Protein AF-A0A0M9IZM5-F1 (afdb_monomer)

Structure (mmCIF, N/CA/C/O backbone):
data_AF-A0A0M9IZM5-F1
#
_entry.id   AF-A0A0M9IZM5-F1
#
loop_
_atom_site.group_PDB
_atom_site.id
_atom_site.type_symbol
_atom_site.label_atom_id
_atom_site.label_alt_id
_atom_site.label_comp_id
_atom_site.label_asym_id
_atom_site.label_entity_id
_atom_site.label_seq_id
_atom_site.pdbx_PDB_ins_code
_atom_site.Cartn_x
_atom_site.Cartn_y
_atom_site.Cartn_z
_atom_site.occupancy
_atom_site.B_iso_or_equiv
_atom_site.auth_seq_id
_atom_site.auth_comp_id
_atom_site.auth_asym_id
_atom_site.auth_atom_id
_atom_site.pdbx_PDB_model_num
ATOM 1 N N . MET A 1 1 ? -19.378 20.010 68.214 1.00 45.56 1 MET A N 1
ATOM 2 C CA . MET A 1 1 ? -19.850 18.829 67.464 1.00 45.56 1 MET A CA 1
ATOM 3 C C . MET A 1 1 ? -19.251 18.937 66.076 1.00 45.56 1 MET A C 1
ATOM 5 O O . MET A 1 1 ? -19.444 19.972 65.457 1.00 45.56 1 MET A O 1
ATOM 9 N N . ALA A 1 2 ? -18.422 17.980 65.656 1.00 46.28 2 ALA A N 1
ATOM 10 C CA . ALA A 1 2 ? -17.816 18.015 64.327 1.00 46.28 2 ALA A CA 1
ATOM 11 C C . ALA A 1 2 ? -18.859 17.550 63.306 1.00 46.28 2 ALA A C 1
ATOM 13 O O . ALA A 1 2 ? -19.364 16.432 63.402 1.00 46.28 2 ALA A O 1
ATOM 14 N N . GLU A 1 3 ? -19.224 18.436 62.388 1.00 55.28 3 GLU A N 1
ATOM 15 C CA . GLU A 1 3 ? -20.134 18.139 61.291 1.00 55.28 3 GLU A CA 1
ATOM 16 C C . GLU A 1 3 ? -19.365 17.322 60.247 1.00 55.28 3 GLU A C 1
ATOM 18 O O . GLU A 1 3 ? -18.428 17.807 59.613 1.00 55.28 3 GLU A O 1
ATOM 23 N N . PHE A 1 4 ? -19.702 16.039 60.122 1.00 54.03 4 PHE A N 1
ATOM 24 C CA . PHE A 1 4 ? -19.116 15.185 59.099 1.00 54.03 4 PHE A CA 1
ATOM 25 C C . PHE A 1 4 ? -19.775 15.507 57.758 1.00 54.03 4 PHE A C 1
ATOM 27 O O . PHE A 1 4 ? -20.882 15.053 57.465 1.00 54.03 4 PHE A O 1
ATOM 34 N N . VAL A 1 5 ? -19.083 16.291 56.931 1.00 60.16 5 VAL A N 1
ATOM 35 C CA . VAL A 1 5 ? -19.447 16.482 55.525 1.00 60.16 5 VAL A CA 1
ATOM 36 C C . VAL A 1 5 ? -19.320 15.134 54.821 1.00 60.16 5 VAL A C 1
ATOM 38 O O . VAL A 1 5 ? -18.222 14.625 54.597 1.00 60.16 5 VAL A O 1
ATOM 41 N N . THR A 1 6 ? -20.461 14.535 54.489 1.00 56.34 6 THR A N 1
ATOM 42 C CA . THR A 1 6 ? -20.510 13.303 53.701 1.00 56.34 6 THR A CA 1
ATOM 43 C C . THR A 1 6 ? -20.375 13.686 52.233 1.00 56.34 6 THR A C 1
ATOM 45 O O . THR A 1 6 ? -21.338 14.105 51.597 1.00 56.34 6 THR A O 1
ATOM 48 N N . VAL A 1 7 ? -19.162 13.586 51.691 1.00 55.06 7 VAL A N 1
ATOM 49 C CA . VAL A 1 7 ? -18.939 13.733 50.251 1.00 55.06 7 VAL A CA 1
ATOM 50 C C . VAL A 1 7 ? -19.324 12.410 49.594 1.00 55.06 7 VAL A C 1
ATOM 52 O O . VAL A 1 7 ? -18.619 11.417 49.750 1.00 55.06 7 VAL A O 1
ATOM 55 N N . VAL A 1 8 ? -20.447 12.385 48.874 1.00 55.62 8 VAL A N 1
ATOM 56 C CA . VAL A 1 8 ? -20.784 11.280 47.966 1.00 55.62 8 VAL A CA 1
ATOM 57 C C . VAL A 1 8 ? -20.117 11.592 46.624 1.00 55.62 8 VAL A C 1
ATOM 59 O O . VAL A 1 8 ? -20.570 12.507 45.934 1.00 55.62 8 VAL A O 1
ATOM 62 N N . PRO A 1 9 ? -19.022 10.910 46.242 1.00 53.06 9 PRO A N 1
ATOM 63 C CA . PRO A 1 9 ? -18.405 11.137 44.944 1.00 53.06 9 PRO A CA 1
ATOM 64 C C . PRO A 1 9 ? -19.402 10.773 43.837 1.00 53.06 9 PRO A C 1
ATOM 66 O O . PRO A 1 9 ? -19.929 9.662 43.794 1.00 53.06 9 PRO A O 1
ATOM 69 N N . SER A 1 10 ? -19.667 11.710 42.927 1.00 52.16 10 SER A N 1
ATOM 70 C CA . SER A 1 10 ? -20.539 11.511 41.765 1.00 52.16 10 SER A CA 1
ATOM 71 C C . SER A 1 10 ? -19.808 10.726 40.669 1.00 52.16 10 SER A C 1
ATOM 73 O O . SER A 1 10 ? -19.487 11.247 39.603 1.00 52.16 10 SER A O 1
ATOM 75 N N . GLY A 1 11 ? -19.506 9.467 40.962 1.00 55.78 11 GLY A N 1
ATOM 76 C CA . GLY A 1 11 ? -19.004 8.475 40.022 1.00 55.78 11 GLY A CA 1
ATOM 77 C C . GLY A 1 11 ? -19.402 7.106 40.553 1.00 55.78 11 GLY A C 1
ATOM 78 O O . GLY A 1 11 ? -19.024 6.766 41.666 1.00 55.78 11 GLY A O 1
ATOM 79 N N . GLY A 1 12 ? -20.221 6.365 39.800 1.00 61.06 12 GLY A N 1
ATOM 80 C CA . GLY A 1 12 ? -20.861 5.115 40.222 1.00 61.06 12 GLY A CA 1
ATOM 81 C C . GLY A 1 12 ? -19.875 4.004 40.585 1.00 61.06 12 GLY A C 1
ATOM 82 O O . GLY A 1 12 ? -19.594 3.124 39.771 1.00 61.06 12 GLY A O 1
ATOM 83 N N . ILE A 1 13 ? -19.350 4.057 41.805 1.00 59.84 13 ILE A N 1
ATOM 84 C CA . ILE A 1 13 ? -18.640 2.972 42.466 1.00 59.84 13 ILE A CA 1
ATOM 85 C C . ILE A 1 13 ? -19.688 2.290 43.344 1.00 59.84 13 ILE A C 1
ATOM 87 O O . ILE A 1 13 ? -20.187 2.881 44.298 1.00 59.84 13 ILE A O 1
ATOM 91 N N . THR A 1 14 ? -20.092 1.078 42.969 1.00 67.75 14 THR A N 1
ATOM 92 C CA . THR A 1 14 ? -21.136 0.317 43.690 1.00 67.75 14 THR A CA 1
ATOM 93 C C . THR A 1 14 ? -20.627 -0.310 44.990 1.00 67.75 14 THR A C 1
ATOM 95 O O . THR A 1 14 ? -21.398 -0.861 45.775 1.00 67.75 14 THR A O 1
ATOM 98 N N . SER A 1 15 ? -19.318 -0.239 45.215 1.00 76.25 15 SER A N 1
ATOM 99 C CA . SER A 1 15 ? -18.635 -0.843 46.348 1.00 76.25 15 SER A CA 1
ATOM 100 C C . SER A 1 15 ? -19.017 -0.230 47.698 1.00 76.25 15 SER A C 1
ATOM 102 O O . SER A 1 15 ? -18.866 0.966 47.927 1.00 76.25 15 SER A O 1
ATOM 104 N N . ALA A 1 16 ? -19.420 -1.089 48.638 1.00 78.31 16 ALA A N 1
ATOM 105 C CA . ALA A 1 16 ? -19.829 -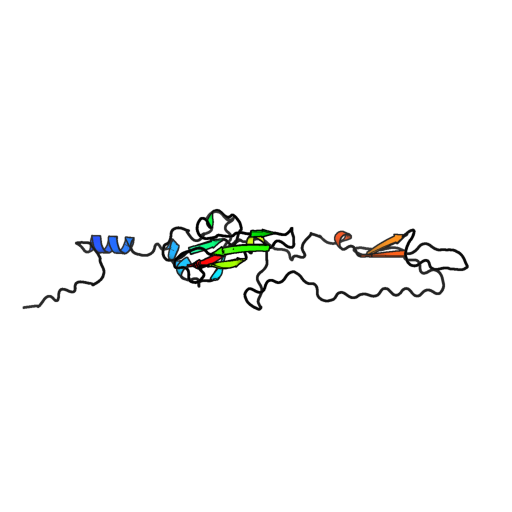0.705 49.993 1.00 78.31 16 ALA A CA 1
ATOM 106 C C . ALA A 1 16 ? -18.660 -0.477 50.974 1.00 78.31 16 ALA A C 1
ATOM 108 O O . ALA A 1 16 ? -18.877 -0.065 52.112 1.00 78.31 16 ALA A O 1
ATOM 109 N N . ASN A 1 17 ? -17.419 -0.776 50.575 1.00 81.81 17 ASN A N 1
ATOM 110 C CA . ASN A 1 17 ? -16.231 -0.554 51.397 1.00 81.81 17 ASN A CA 1
ATOM 111 C C . ASN A 1 17 ? -15.008 -0.186 50.545 1.00 81.81 17 ASN A C 1
ATOM 113 O O . ASN A 1 17 ? -14.984 -0.408 49.335 1.00 81.81 17 ASN A O 1
ATOM 117 N N . VAL A 1 18 ? -13.984 0.369 51.199 1.00 80.06 18 VAL A N 1
ATOM 118 C CA . VAL A 1 18 ? -12.773 0.894 50.546 1.00 80.06 18 VAL A CA 1
ATOM 119 C C . VAL A 1 18 ? -11.996 -0.197 49.803 1.00 80.06 18 VAL A C 1
ATOM 121 O O . VAL A 1 18 ? -11.508 0.053 48.706 1.00 80.06 18 VAL A O 1
ATOM 124 N N . GLN A 1 19 ? -11.917 -1.415 50.350 1.00 81.69 19 GLN A N 1
ATOM 125 C CA . GLN A 1 19 ? -11.211 -2.532 49.713 1.00 81.69 19 GLN A CA 1
ATOM 126 C C . GLN A 1 19 ? -11.891 -2.949 48.400 1.00 81.69 19 GLN A C 1
ATOM 128 O O . GLN A 1 19 ? -11.225 -3.146 47.386 1.00 81.69 19 GLN A O 1
ATOM 133 N N . ALA A 1 20 ? -13.222 -3.034 48.408 1.00 75.81 20 ALA A N 1
ATOM 134 C CA . ALA A 1 20 ? -14.029 -3.310 47.229 1.00 75.81 20 ALA A CA 1
ATOM 135 C C . ALA A 1 20 ? -13.958 -2.154 46.225 1.00 75.81 20 ALA A C 1
ATOM 137 O O . ALA A 1 20 ? -13.808 -2.406 45.038 1.00 75.81 20 ALA A O 1
ATOM 138 N N . ALA A 1 21 ? -13.957 -0.901 46.691 1.00 75.81 21 ALA A N 1
ATOM 139 C CA . ALA A 1 21 ? -13.838 0.269 45.824 1.00 75.81 21 ALA A CA 1
ATOM 140 C C . ALA A 1 21 ? -12.477 0.322 45.122 1.00 75.81 21 ALA A C 1
ATOM 142 O O . ALA A 1 21 ? -12.408 0.639 43.939 1.00 75.81 21 ALA A O 1
ATOM 143 N N . LEU A 1 22 ? -11.397 -0.028 45.827 1.00 77.31 22 LEU A N 1
ATOM 144 C CA . LEU A 1 22 ? -10.061 -0.152 45.246 1.00 77.31 22 LEU A CA 1
ATOM 145 C C . LEU A 1 22 ? -10.005 -1.280 44.214 1.00 77.31 22 LEU A C 1
ATOM 147 O O . LEU A 1 22 ? -9.437 -1.082 43.147 1.00 77.31 22 LEU A O 1
ATOM 151 N N . TYR A 1 23 ? -10.631 -2.423 44.499 1.00 75.94 23 TYR A N 1
ATOM 152 C CA . TYR A 1 23 ? -10.723 -3.545 43.564 1.00 75.94 23 TYR A CA 1
ATOM 153 C C . TYR A 1 23 ? -11.566 -3.206 42.321 1.00 75.94 23 TYR A C 1
ATOM 155 O O . TYR A 1 23 ? -11.159 -3.489 41.199 1.00 75.94 23 TYR A O 1
ATOM 163 N N . GLU A 1 24 ? -12.710 -2.545 42.502 1.00 74.50 24 GLU A N 1
ATOM 164 C CA . GLU A 1 24 ? -13.586 -2.072 41.427 1.00 74.50 24 GLU A CA 1
ATOM 165 C C . GLU A 1 24 ? -12.890 -1.004 40.575 1.00 74.50 24 GLU A C 1
ATOM 167 O O . GLU A 1 24 ? -13.005 -1.010 39.352 1.00 74.50 24 GLU A O 1
ATOM 172 N N . LEU A 1 25 ? -12.124 -0.111 41.204 1.00 74.62 25 LEU A N 1
ATOM 173 C CA . LEU A 1 25 ? -11.306 0.868 40.499 1.00 74.62 25 LEU A CA 1
ATOM 174 C C . LEU A 1 25 ? -10.198 0.184 39.696 1.00 74.62 25 LEU A C 1
ATOM 176 O O . LEU A 1 25 ? -9.959 0.579 38.563 1.00 74.62 25 LEU A O 1
ATOM 180 N N . ASP A 1 26 ? -9.537 -0.833 40.246 1.00 70.19 26 ASP A N 1
ATOM 181 C CA . ASP A 1 26 ? -8.479 -1.564 39.543 1.00 70.19 26 ASP A CA 1
ATOM 182 C C . ASP A 1 26 ? -9.018 -2.370 38.351 1.00 70.19 26 ASP A C 1
ATOM 184 O O . ASP A 1 26 ? -8.379 -2.416 37.307 1.00 70.19 26 ASP A O 1
ATOM 188 N N . GLN A 1 27 ? -10.239 -2.899 38.467 1.00 67.25 27 GLN A N 1
ATOM 189 C CA . GLN A 1 27 ? -10.992 -3.521 37.369 1.00 67.25 27 GLN A CA 1
ATOM 190 C C . GLN A 1 27 ? -11.449 -2.506 36.306 1.00 67.25 27 GLN A C 1
ATOM 192 O O . GLN A 1 27 ? -11.541 -2.840 35.127 1.00 67.25 27 GLN A O 1
ATOM 197 N N . LYS A 1 28 ? -11.763 -1.268 36.713 1.00 61.47 28 LYS A N 1
ATOM 198 C CA . LYS A 1 28 ? -12.205 -0.180 35.820 1.00 61.47 28 LYS A CA 1
ATOM 199 C C . LYS A 1 28 ? -11.058 0.611 35.197 1.00 61.47 28 LYS A C 1
ATOM 201 O O . LYS A 1 28 ? -11.293 1.360 34.247 1.00 61.47 28 LYS A O 1
ATOM 206 N N . LYS A 1 29 ? -9.832 0.496 35.713 1.00 61.75 29 LYS A N 1
ATOM 207 C CA . LYS A 1 29 ? -8.654 1.053 35.045 1.00 61.75 29 LYS A CA 1
ATOM 208 C C . LYS A 1 29 ? -8.521 0.363 33.695 1.00 61.75 29 LYS A C 1
ATOM 210 O O . LYS A 1 29 ? -8.534 -0.860 33.612 1.00 61.75 29 LYS A O 1
ATOM 215 N N . VAL A 1 30 ? -8.379 1.164 32.643 1.00 57.06 30 VAL A N 1
ATOM 216 C CA . VAL A 1 30 ? 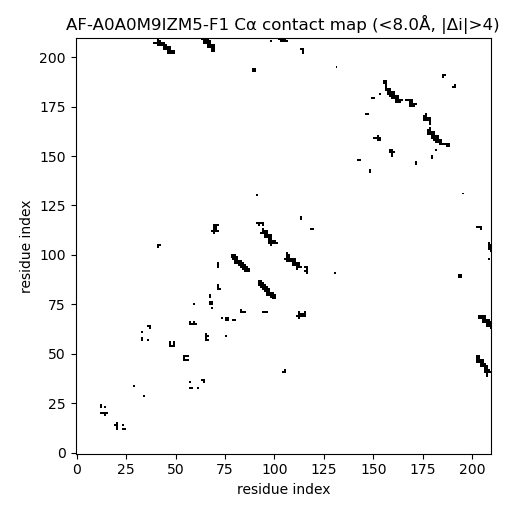-8.058 0.661 31.305 1.00 57.06 30 VAL A CA 1
ATOM 217 C C . VAL A 1 30 ? -6.839 -0.248 31.438 1.00 57.06 30 VAL A C 1
ATOM 219 O O . VAL A 1 30 ? -5.810 0.170 31.977 1.00 57.06 30 VAL A O 1
ATOM 222 N N . SER A 1 31 ? -6.972 -1.503 31.005 1.00 54.75 31 SER A N 1
ATOM 223 C CA . SER A 1 31 ? -5.878 -2.470 31.023 1.00 54.75 31 SER A CA 1
ATOM 224 C C . SER A 1 31 ? -4.646 -1.850 30.369 1.00 54.75 31 SER A C 1
ATOM 226 O O . SER A 1 31 ? -4.743 -1.302 29.267 1.00 54.75 31 SER A O 1
ATOM 228 N N . LYS A 1 32 ? -3.489 -1.958 31.032 1.00 53.91 32 LYS A N 1
ATOM 229 C CA . LYS A 1 32 ? -2.193 -1.415 30.582 1.00 53.91 32 LYS A CA 1
ATOM 230 C C . LYS A 1 32 ? -1.860 -1.776 29.123 1.00 53.91 32 LYS A C 1
ATOM 232 O O . LYS A 1 32 ? -1.185 -1.004 28.444 1.00 53.91 32 LYS A O 1
ATOM 237 N N . ASP A 1 33 ? -2.385 -2.900 28.644 1.00 56.50 33 ASP A N 1
ATOM 238 C CA . ASP A 1 33 ? -2.162 -3.439 27.300 1.00 56.50 33 ASP A CA 1
ATOM 239 C C . ASP A 1 33 ? -2.873 -2.636 26.189 1.00 56.50 33 ASP A C 1
ATOM 241 O O . ASP A 1 33 ? -2.441 -2.649 25.035 1.00 56.50 33 ASP A O 1
ATOM 245 N N . GLY A 1 34 ? -3.921 -1.877 26.533 1.00 62.44 34 GLY A N 1
ATOM 246 C CA . GLY A 1 34 ? -4.692 -1.040 25.606 1.00 62.44 34 GLY A CA 1
ATOM 247 C C . GLY A 1 34 ? -4.194 0.405 25.501 1.00 62.44 34 GLY A C 1
ATOM 248 O O . GLY A 1 34 ? -4.345 1.040 24.460 1.00 62.44 34 GLY A O 1
ATOM 249 N N . THR A 1 35 ? -3.565 0.932 26.558 1.00 70.75 35 THR A N 1
ATOM 250 C CA . THR A 1 35 ? -3.268 2.369 26.713 1.00 70.75 35 THR A CA 1
ATOM 251 C C . THR A 1 35 ? -2.424 2.945 25.579 1.00 70.75 35 THR A C 1
ATOM 253 O O . THR A 1 35 ? -2.633 4.086 25.176 1.00 70.75 35 THR A O 1
ATOM 256 N N . LYS A 1 36 ? -1.491 2.165 25.024 1.00 84.12 36 LYS A N 1
ATOM 257 C CA . LYS A 1 36 ? -0.654 2.636 23.912 1.00 84.12 36 LYS A CA 1
ATOM 258 C C . LYS A 1 36 ? -1.450 2.906 22.634 1.00 84.12 36 LYS A C 1
ATOM 260 O O . LYS A 1 36 ? -1.119 3.831 21.904 1.00 84.12 36 LYS A O 1
ATOM 265 N N . TRP A 1 37 ? -2.524 2.155 22.397 1.00 90.56 37 TRP A N 1
ATOM 266 C CA . TRP A 1 37 ? -3.352 2.293 21.199 1.00 90.56 37 TRP A CA 1
ATOM 267 C C . TRP A 1 37 ? -4.230 3.549 21.252 1.00 90.56 37 TRP A C 1
ATOM 269 O O . TRP A 1 37 ? -4.501 4.170 20.230 1.00 90.56 37 TRP A O 1
ATOM 279 N N . TYR A 1 38 ? -4.585 4.010 22.452 1.00 87.81 38 TYR A N 1
ATOM 280 C CA . TYR A 1 38 ? -5.312 5.268 22.637 1.00 87.81 38 TYR A CA 1
ATOM 281 C C . TYR A 1 38 ? -4.504 6.516 22.253 1.00 87.81 38 TYR A C 1
ATOM 283 O O . TYR A 1 38 ? -5.107 7.550 21.962 1.00 87.81 38 TYR A O 1
ATOM 291 N N . GLY A 1 39 ? -3.169 6.434 22.258 1.00 86.94 39 GLY A N 1
ATOM 292 C CA . GLY A 1 39 ? -2.284 7.572 21.995 1.00 86.94 39 GLY A CA 1
ATOM 293 C C . GLY A 1 39 ? -2.169 7.978 20.523 1.00 86.94 39 GLY A C 1
ATOM 294 O O . GLY A 1 39 ? -1.741 9.094 20.249 1.00 86.94 39 GLY A O 1
ATOM 295 N N . HIS A 1 40 ? -2.556 7.108 19.588 1.00 92.50 40 HIS A N 1
ATOM 296 C CA . HIS A 1 40 ? -2.455 7.388 18.152 1.00 92.50 40 HIS A CA 1
ATOM 297 C C . HIS A 1 40 ? -3.661 8.175 17.639 1.00 92.50 40 HIS A C 1
ATOM 299 O O . HIS A 1 40 ? -4.786 7.929 18.058 1.00 92.50 40 HIS A O 1
ATOM 305 N N . GLY A 1 41 ? -3.468 9.087 16.694 1.00 93.12 41 GLY A N 1
ATOM 306 C CA . GLY A 1 41 ? -4.555 9.815 16.042 1.00 93.12 41 GLY A CA 1
ATOM 307 C C . GLY A 1 41 ? -5.408 8.931 15.126 1.00 93.12 41 GLY A C 1
ATOM 308 O O . GLY A 1 41 ? -4.977 7.884 14.648 1.00 93.12 41 GLY A O 1
ATOM 309 N N . ILE A 1 42 ? -6.635 9.367 14.837 1.00 94.06 42 ILE A N 1
ATOM 310 C CA . ILE A 1 42 ? -7.488 8.722 13.827 1.00 94.06 42 ILE A CA 1
ATOM 311 C C . ILE A 1 42 ? -6.903 9.001 12.438 1.00 94.06 42 ILE A C 1
ATOM 313 O O . ILE A 1 42 ? -6.538 10.134 12.133 1.00 94.06 42 ILE A O 1
ATOM 317 N N . GLY A 1 43 ? -6.801 7.964 11.606 1.00 93.25 43 GLY A N 1
ATOM 318 C CA . GLY A 1 43 ? -6.108 8.006 10.317 1.00 93.25 43 GLY A CA 1
ATOM 319 C C . GLY A 1 43 ? -4.587 7.849 10.416 1.00 93.25 43 GLY A C 1
ATOM 320 O O . GLY A 1 43 ? -3.918 7.793 9.386 1.00 93.25 43 GLY A O 1
ATOM 321 N N . GLU A 1 44 ? -4.022 7.752 11.624 1.00 95.25 44 GLU A N 1
ATOM 322 C CA . GLU A 1 44 ? -2.591 7.508 11.805 1.00 95.25 44 GLU A CA 1
ATOM 323 C C . GLU A 1 44 ? -2.228 6.071 11.415 1.00 95.25 44 GLU A C 1
ATOM 325 O O . GLU A 1 44 ? -2.921 5.114 11.781 1.00 95.25 44 GLU A O 1
ATOM 330 N N . LEU A 1 45 ? -1.123 5.934 10.678 1.00 94.62 45 LEU A N 1
ATOM 331 C CA . LEU A 1 45 ? -0.546 4.650 10.299 1.00 94.62 45 LEU A CA 1
ATOM 332 C C . LEU A 1 45 ? 0.438 4.174 11.365 1.00 94.62 45 LEU A C 1
ATOM 334 O O . LEU A 1 45 ? 1.392 4.872 11.701 1.00 94.62 45 LEU A O 1
ATOM 338 N N . VAL A 1 46 ? 0.255 2.941 11.820 1.00 95.50 46 VAL A N 1
ATOM 339 C CA . VAL A 1 46 ? 1.147 2.260 12.753 1.00 95.50 46 VAL A CA 1
ATOM 340 C C . VAL A 1 46 ? 1.761 1.055 12.055 1.00 95.50 46 VAL A C 1
ATOM 342 O O . VAL A 1 46 ? 1.053 0.171 11.568 1.00 95.50 46 VAL A O 1
ATOM 345 N N . LEU A 1 47 ? 3.091 1.027 11.992 1.00 95.19 47 LEU A N 1
ATOM 346 C CA . LEU A 1 47 ? 3.847 -0.102 11.459 1.00 95.19 47 LEU A CA 1
ATOM 347 C C . LEU A 1 47 ? 4.047 -1.145 12.554 1.00 95.19 47 LEU A C 1
ATOM 349 O O . LEU A 1 47 ? 4.533 -0.823 13.638 1.00 95.19 47 LEU A O 1
ATOM 353 N N . ILE A 1 48 ? 3.722 -2.401 12.249 1.00 95.06 48 ILE A N 1
ATOM 354 C CA . ILE A 1 48 ? 3.871 -3.523 13.175 1.00 95.06 48 ILE A CA 1
ATOM 355 C C . ILE A 1 48 ? 4.539 -4.697 12.461 1.00 95.06 48 ILE A C 1
ATOM 357 O O . ILE A 1 48 ? 4.164 -5.095 11.355 1.00 95.06 48 ILE A O 1
ATOM 361 N N . TRP A 1 49 ? 5.527 -5.283 13.131 1.00 95.75 49 TRP A N 1
ATOM 362 C CA . TRP A 1 49 ? 6.164 -6.534 12.730 1.00 95.75 49 TRP A CA 1
ATOM 363 C C . TRP A 1 49 ? 5.328 -7.737 13.177 1.00 95.75 49 TRP A C 1
ATOM 365 O O . TRP A 1 49 ? 5.782 -8.560 13.963 1.00 95.75 49 TRP A O 1
ATOM 375 N N . ASP A 1 50 ? 4.094 -7.831 12.685 1.00 94.25 50 ASP A N 1
ATOM 376 C CA . ASP A 1 50 ? 3.100 -8.818 13.139 1.00 94.25 50 ASP A CA 1
ATOM 377 C C . ASP A 1 50 ? 3.433 -10.277 12.781 1.00 94.25 50 ASP A C 1
ATOM 379 O O . ASP A 1 50 ? 2.796 -11.200 13.279 1.00 94.25 50 ASP A O 1
ATOM 383 N N . HIS A 1 51 ? 4.469 -10.500 11.970 1.00 93.38 51 HIS A N 1
ATOM 384 C CA . HIS A 1 51 ? 5.031 -11.827 11.720 1.00 93.38 51 HIS A CA 1
ATOM 385 C C . HIS A 1 51 ? 5.922 -12.339 12.867 1.00 93.38 51 HIS A C 1
ATOM 387 O O . HIS A 1 51 ? 6.263 -13.523 12.889 1.00 93.38 51 HIS A O 1
ATOM 393 N N . LEU A 1 52 ? 6.348 -11.468 13.790 1.00 94.88 52 LEU A N 1
ATOM 394 C CA . LEU A 1 52 ? 7.146 -11.863 14.946 1.00 94.88 52 LEU A CA 1
ATOM 395 C C . LEU A 1 52 ? 6.225 -12.392 16.056 1.00 94.88 52 LEU A C 1
ATOM 397 O O . LEU A 1 52 ? 5.297 -11.688 16.463 1.00 94.88 52 LEU A O 1
ATOM 401 N N . PRO A 1 53 ? 6.478 -13.598 16.596 1.00 92.62 53 PRO A N 1
ATOM 402 C CA . PRO A 1 53 ? 5.732 -14.101 17.742 1.00 92.62 53 PRO A CA 1
ATOM 403 C C . PRO A 1 53 ? 5.818 -13.134 18.928 1.00 92.62 53 PRO A C 1
ATOM 405 O O . PRO A 1 53 ? 6.906 -12.693 19.296 1.00 92.62 53 PRO A O 1
ATOM 408 N N . GLY A 1 54 ? 4.672 -12.814 19.530 1.00 88.31 54 GLY A N 1
ATOM 409 C CA . GLY A 1 54 ? 4.593 -11.875 20.652 1.00 88.31 54 GLY A CA 1
ATOM 410 C C . GLY A 1 54 ? 4.661 -10.396 20.261 1.00 88.31 54 GLY A C 1
ATOM 411 O O . GLY A 1 54 ? 4.713 -9.554 21.151 1.00 88.31 54 GLY A O 1
ATOM 412 N N . ALA A 1 55 ? 4.651 -10.055 18.966 1.00 91.19 55 ALA A N 1
ATOM 413 C CA . ALA A 1 55 ? 4.424 -8.677 18.550 1.00 91.19 55 ALA A CA 1
ATOM 414 C C . ALA A 1 55 ? 3.038 -8.213 19.011 1.00 91.19 55 ALA A C 1
ATOM 416 O O . ALA A 1 55 ? 2.031 -8.890 18.796 1.00 91.19 55 ALA A O 1
ATOM 417 N N . ASP A 1 56 ? 2.988 -7.038 19.627 1.00 90.75 56 ASP A N 1
ATOM 418 C CA . ASP A 1 56 ? 1.735 -6.487 20.116 1.00 90.75 56 ASP A CA 1
ATOM 419 C C . ASP A 1 56 ? 0.900 -5.941 18.955 1.00 90.75 56 ASP A C 1
ATOM 421 O O . ASP A 1 56 ? 1.224 -4.906 18.368 1.00 90.75 56 ASP A O 1
ATOM 425 N N . ILE A 1 57 ? -0.198 -6.626 18.655 1.00 91.88 57 ILE A N 1
ATOM 426 C CA . ILE A 1 57 ? -1.177 -6.235 17.639 1.00 91.88 57 ILE A CA 1
ATOM 427 C C . ILE A 1 57 ? -2.349 -5.535 18.351 1.00 91.88 57 ILE A C 1
ATOM 429 O O . ILE A 1 57 ? -2.762 -6.007 19.416 1.00 91.88 57 ILE A O 1
ATOM 433 N N . PRO A 1 58 ? -2.907 -4.427 17.818 1.00 92.25 58 PRO A N 1
ATOM 434 C CA . PRO A 1 58 ? -4.021 -3.751 18.466 1.00 92.25 58 PRO A CA 1
ATOM 435 C C . PRO A 1 58 ? -5.210 -4.709 18.597 1.00 92.25 58 PRO A C 1
ATOM 437 O O . PRO A 1 58 ? -5.581 -5.341 17.605 1.00 92.25 58 PRO A O 1
ATOM 440 N N . PRO A 1 59 ? -5.830 -4.845 19.778 1.00 91.31 59 PRO A N 1
ATOM 441 C CA . PRO A 1 59 ? -6.976 -5.727 19.941 1.00 91.31 59 PRO A CA 1
ATOM 442 C C . PRO A 1 59 ? -8.192 -5.203 19.164 1.00 91.31 59 PRO A C 1
ATOM 444 O O . PRO A 1 59 ? -8.309 -4.015 18.858 1.00 91.31 59 PRO A O 1
ATOM 447 N N . THR A 1 60 ? -9.114 -6.105 18.830 1.00 92.12 60 THR A N 1
ATOM 448 C CA . THR A 1 60 ? -10.307 -5.789 18.025 1.00 92.12 60 THR A CA 1
ATOM 449 C C . THR A 1 60 ? -11.563 -5.535 18.863 1.00 92.12 60 THR A C 1
ATOM 451 O O . THR A 1 60 ? -12.588 -5.142 18.312 1.00 92.12 60 THR A O 1
ATOM 454 N N . ASN A 1 61 ? -11.504 -5.795 20.170 1.00 84.62 61 ASN A N 1
ATOM 455 C CA . ASN A 1 61 ? -12.635 -5.837 21.102 1.00 84.62 61 ASN A CA 1
ATOM 456 C C . ASN A 1 61 ? -12.639 -4.686 22.127 1.00 84.62 61 ASN A C 1
ATOM 458 O O . ASN A 1 61 ? -13.277 -4.806 23.171 1.00 84.62 61 ASN A O 1
ATOM 462 N N . ASP A 1 62 ? -11.949 -3.583 21.838 1.00 86.12 62 ASP A N 1
ATOM 463 C CA . ASP A 1 62 ? -11.956 -2.389 22.684 1.00 86.12 62 ASP A CA 1
ATOM 464 C C . ASP A 1 62 ? -13.033 -1.385 22.202 1.00 86.12 62 ASP A C 1
ATOM 466 O O . ASP A 1 62 ? -13.152 -1.126 21.002 1.00 86.12 62 ASP A O 1
ATOM 470 N N . PRO A 1 63 ? -13.872 -0.824 23.093 1.00 83.31 63 PRO A N 1
ATOM 471 C CA . PRO A 1 63 ? -14.915 0.123 22.698 1.00 83.31 63 PRO A CA 1
ATOM 472 C C . PRO A 1 63 ? -14.383 1.519 22.327 1.00 83.31 63 PRO A C 1
ATOM 474 O O . PRO A 1 63 ? -15.071 2.249 21.600 1.00 83.31 63 PRO A O 1
ATOM 477 N N . GLY A 1 64 ? -13.210 1.901 22.838 1.00 84.56 64 GLY A N 1
ATOM 478 C CA . GLY A 1 64 ? -12.620 3.233 22.730 1.00 84.56 64 GLY A CA 1
ATOM 479 C C . GLY A 1 64 ? -11.606 3.397 21.601 1.00 84.56 64 GLY A C 1
ATOM 480 O O . GLY A 1 64 ? -11.317 4.535 21.236 1.00 84.56 64 GLY A O 1
ATOM 481 N N . PHE A 1 65 ? -11.122 2.303 21.005 1.00 91.12 65 PHE A N 1
ATOM 482 C CA . PHE A 1 65 ? -10.383 2.361 19.748 1.00 91.12 65 PHE A CA 1
ATOM 483 C C . PHE A 1 65 ? -10.697 1.198 18.809 1.00 91.12 65 PHE A C 1
ATOM 485 O O . PHE A 1 65 ? -11.085 0.110 19.223 1.00 91.12 65 PHE A O 1
ATOM 492 N N . ARG A 1 66 ? -10.469 1.404 17.514 1.00 94.31 66 ARG A N 1
ATOM 493 C CA . ARG A 1 66 ? -10.460 0.326 16.523 1.00 94.31 66 ARG A CA 1
ATOM 494 C C . ARG A 1 66 ? -9.429 0.620 15.458 1.00 94.31 66 ARG A C 1
ATOM 496 O O . ARG A 1 66 ? -9.355 1.733 14.947 1.00 94.31 66 ARG A O 1
ATOM 503 N N . TYR A 1 67 ? -8.680 -0.410 15.094 1.00 96.69 67 TYR A N 1
ATOM 504 C CA . TYR A 1 67 ? -7.756 -0.379 13.973 1.00 96.69 67 TYR A CA 1
ATOM 505 C C . TYR A 1 67 ? -8.262 -1.270 12.852 1.00 96.69 67 TYR A C 1
ATOM 507 O O . TYR A 1 67 ? -9.009 -2.223 13.089 1.00 96.69 67 TYR A O 1
ATOM 515 N N . VAL A 1 68 ? -7.798 -0.967 11.648 1.00 97.31 68 VAL A N 1
ATOM 516 C CA . VAL A 1 68 ? -7.882 -1.839 10.480 1.00 97.31 68 VAL A CA 1
ATOM 517 C C . VAL A 1 68 ? -6.472 -2.191 10.035 1.00 97.31 68 VAL A C 1
ATOM 519 O O . VAL A 1 68 ? -5.588 -1.335 10.026 1.00 97.31 68 VAL A O 1
ATOM 522 N N . L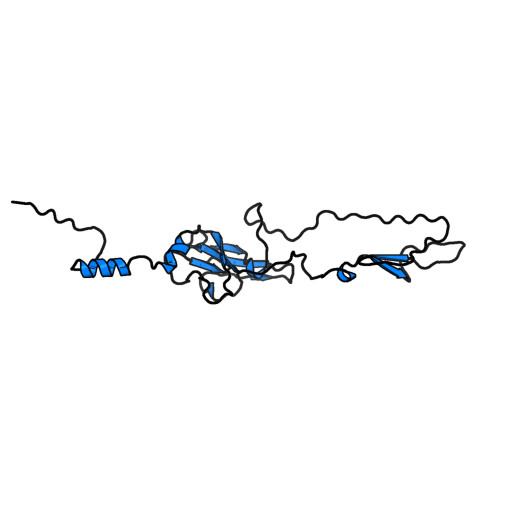YS A 1 69 ? -6.248 -3.447 9.670 1.00 97.75 69 LYS A N 1
ATOM 523 C CA . LYS A 1 69 ? -5.032 -3.858 8.978 1.00 97.75 69 LYS A CA 1
ATOM 524 C C . LYS A 1 69 ? -5.217 -3.511 7.511 1.00 97.75 69 LYS A C 1
ATOM 526 O O . LYS A 1 69 ? -6.237 -3.864 6.930 1.00 97.75 69 LYS A O 1
ATOM 531 N N . LEU A 1 70 ? -4.263 -2.828 6.890 1.00 97.38 70 LEU A N 1
ATOM 532 C CA . LEU A 1 70 ? -4.409 -2.352 5.507 1.00 97.38 70 LEU A CA 1
ATOM 533 C C . LEU A 1 70 ? -4.154 -3.470 4.482 1.00 97.38 70 LEU A C 1
ATOM 535 O O . LEU A 1 70 ? -3.359 -3.318 3.561 1.00 97.38 70 LEU A O 1
ATOM 539 N N . THR A 1 71 ? -4.801 -4.616 4.681 1.00 97.38 71 THR A N 1
ATOM 540 C CA . THR A 1 71 ? -4.700 -5.855 3.906 1.00 97.38 71 THR A CA 1
ATOM 541 C C . THR A 1 71 ? -6.103 -6.302 3.513 1.00 97.38 71 THR A C 1
ATOM 543 O O . THR A 1 71 ? -6.989 -6.372 4.362 1.00 97.38 71 THR A O 1
ATOM 546 N N . ALA A 1 72 ? -6.293 -6.592 2.230 1.00 96.50 72 ALA A N 1
ATOM 547 C CA . ALA A 1 72 ? -7.546 -7.099 1.688 1.00 96.50 72 ALA A CA 1
ATOM 548 C C . ALA A 1 72 ? -7.866 -8.501 2.207 1.00 96.50 72 ALA A C 1
ATOM 550 O O . ALA A 1 72 ? -6.972 -9.338 2.340 1.00 96.50 72 ALA A O 1
ATOM 551 N N . ALA A 1 73 ? -9.151 -8.738 2.459 1.00 95.12 73 ALA A N 1
ATOM 552 C CA . ALA A 1 73 ? -9.726 -9.975 2.969 1.00 95.12 73 ALA A CA 1
ATOM 553 C C . ALA A 1 73 ? -9.073 -10.484 4.270 1.00 95.12 73 ALA A C 1
ATOM 555 O O . ALA A 1 73 ? -9.091 -11.684 4.550 1.00 95.12 73 ALA A O 1
ATOM 556 N N . ASP A 1 74 ? -8.491 -9.591 5.078 1.00 97.06 74 ASP A N 1
ATOM 557 C CA . ASP A 1 74 ? -7.859 -9.978 6.337 1.00 97.06 74 ASP A CA 1
ATOM 558 C C . ASP A 1 74 ? -8.900 -10.126 7.456 1.00 97.06 74 ASP A C 1
ATOM 560 O O . ASP A 1 74 ? -9.700 -9.226 7.728 1.00 97.06 74 ASP A O 1
ATOM 564 N N . SER A 1 75 ? -8.856 -11.267 8.149 1.00 95.62 75 SER A N 1
ATOM 565 C CA . SER A 1 75 ? -9.752 -11.595 9.266 1.00 95.62 75 SER A CA 1
ATOM 566 C C . SER A 1 75 ? -9.767 -10.543 10.385 1.00 95.62 75 SER A C 1
ATOM 568 O O . SER A 1 75 ? -10.794 -10.363 11.046 1.00 95.62 75 SER A O 1
ATOM 570 N N . TYR A 1 76 ? -8.678 -9.787 10.558 1.00 96.44 76 TYR A N 1
ATOM 571 C CA . TYR A 1 76 ? -8.579 -8.697 11.526 1.00 96.44 76 TYR A CA 1
ATOM 572 C C . TYR A 1 76 ? -9.631 -7.593 11.303 1.00 96.44 76 TYR A C 1
ATOM 574 O O . TYR A 1 76 ? -10.071 -6.935 12.254 1.00 96.44 76 TYR A O 1
ATOM 582 N N . ASN A 1 77 ? -10.067 -7.409 10.054 1.00 96.75 77 ASN A N 1
ATOM 583 C CA . ASN A 1 77 ? -10.980 -6.350 9.623 1.00 96.75 77 ASN A CA 1
ATOM 584 C C . ASN A 1 77 ? -12.462 -6.742 9.662 1.00 96.75 77 ASN A C 1
ATOM 586 O O . ASN A 1 77 ? -13.315 -5.938 9.277 1.00 96.75 77 ASN A O 1
ATOM 590 N N . THR A 1 78 ? -12.779 -7.954 10.130 1.00 94.94 78 THR A N 1
ATOM 591 C 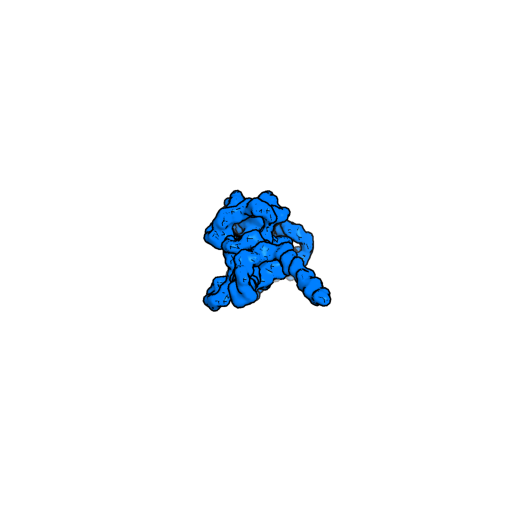CA . THR A 1 78 ? -14.149 -8.483 10.164 1.00 94.94 78 THR A CA 1
ATOM 592 C C . THR A 1 78 ? -15.125 -7.470 10.773 1.00 94.94 78 THR A C 1
ATOM 594 O O . THR A 1 78 ? -14.937 -7.008 11.901 1.00 94.94 78 THR A O 1
ATOM 597 N N . GLY A 1 79 ? -16.161 -7.115 10.004 1.00 92.56 79 GLY A N 1
ATOM 598 C CA . GLY A 1 79 ? -17.226 -6.194 10.415 1.00 92.56 79 GLY A CA 1
ATOM 599 C C . GLY A 1 79 ? -16.863 -4.704 10.416 1.00 92.56 79 GLY A C 1
ATOM 600 O O . GLY A 1 79 ? -17.683 -3.906 10.852 1.00 92.56 79 GLY A O 1
ATOM 601 N N . VAL A 1 80 ? -15.665 -4.322 9.956 1.00 95.56 80 VAL A N 1
ATOM 602 C CA . VAL A 1 80 ? -15.188 -2.921 9.947 1.00 95.56 80 VAL A CA 1
ATOM 603 C C . VAL A 1 80 ? -14.891 -2.413 8.542 1.00 95.56 80 VAL A C 1
ATOM 605 O O . VAL A 1 80 ? -14.984 -1.212 8.295 1.00 95.56 80 VAL A O 1
ATOM 608 N N . LEU A 1 81 ? -14.551 -3.307 7.615 1.00 96.81 81 LEU A N 1
ATOM 609 C CA . LEU A 1 81 ? -14.374 -2.983 6.205 1.00 96.81 81 LEU A CA 1
ATOM 610 C C . LEU A 1 81 ? -15.503 -3.584 5.365 1.00 96.81 81 LEU A C 1
ATOM 612 O O . LEU A 1 81 ? -15.988 -4.686 5.617 1.00 96.81 81 LEU A O 1
ATOM 616 N N . THR A 1 82 ? -15.933 -2.821 4.368 1.00 96.88 82 THR A N 1
ATOM 617 C CA . THR A 1 82 ? -16.947 -3.190 3.371 1.00 96.88 82 THR A CA 1
ATOM 618 C C . THR A 1 82 ? -16.469 -2.756 1.990 1.00 96.88 82 THR A C 1
ATOM 620 O O . THR A 1 82 ? -15.527 -1.972 1.886 1.00 96.88 82 THR A O 1
ATOM 623 N N . ASN A 1 83 ? -17.113 -3.235 0.922 1.00 95.75 83 ASN A N 1
ATOM 624 C CA . ASN A 1 83 ? -16.767 -2.884 -0.463 1.00 95.75 83 ASN A CA 1
ATOM 625 C C . ASN A 1 83 ? -15.266 -3.028 -0.763 1.00 95.75 83 ASN A C 1
ATOM 627 O O . ASN A 1 83 ? -14.668 -2.175 -1.419 1.00 95.75 83 ASN A O 1
ATOM 631 N N . GLU A 1 84 ? -14.651 -4.087 -0.236 1.00 96.94 84 GLU A N 1
ATOM 632 C CA . GLU A 1 84 ? -13.264 -4.387 -0.555 1.00 96.94 84 GLU A CA 1
ATOM 633 C C . GLU A 1 84 ? -1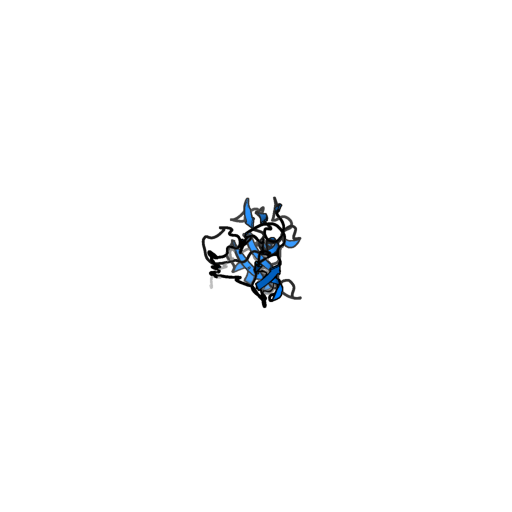3.139 -4.739 -2.038 1.00 96.94 84 GLU A C 1
ATOM 635 O O . GLU A 1 84 ? -13.919 -5.524 -2.577 1.00 96.94 84 GLU A O 1
ATOM 640 N N . SER A 1 85 ? -12.151 -4.146 -2.697 1.00 96.38 85 SER A N 1
ATOM 641 C CA . SER A 1 85 ? -11.839 -4.372 -4.102 1.00 96.38 85 SER A CA 1
ATOM 642 C C . SER A 1 85 ? -10.340 -4.556 -4.243 1.00 96.38 85 SER A C 1
ATOM 644 O O . SER A 1 85 ? -9.574 -3.764 -3.699 1.00 96.38 85 SER A O 1
ATOM 646 N N . VAL A 1 86 ? -9.930 -5.587 -4.979 1.00 97.12 86 VAL A N 1
ATOM 647 C CA . VAL A 1 86 ? -8.545 -5.809 -5.401 1.00 97.12 86 VAL A CA 1
ATOM 648 C C . VAL A 1 86 ? -8.564 -5.996 -6.908 1.00 97.12 86 VAL A C 1
ATOM 650 O O . VAL A 1 86 ? -9.281 -6.852 -7.424 1.00 97.12 86 VAL A O 1
ATOM 653 N N . SER A 1 87 ? -7.793 -5.182 -7.619 1.00 95.69 87 SER A N 1
ATOM 654 C CA . SER A 1 87 ? -7.739 -5.194 -9.079 1.00 95.69 87 SER A CA 1
ATOM 655 C C . SER A 1 87 ? -6.312 -5.005 -9.587 1.00 95.69 87 SER A C 1
ATOM 657 O O . SER A 1 87 ? -5.420 -4.596 -8.841 1.00 95.69 87 SER A O 1
ATOM 659 N N . GLY A 1 88 ? -6.108 -5.313 -10.867 1.00 91.69 88 GLY A N 1
ATOM 660 C CA . GLY A 1 88 ? -4.800 -5.257 -11.510 1.00 91.69 88 GLY A CA 1
ATOM 661 C C . GLY A 1 88 ? -3.950 -6.505 -11.269 1.00 91.69 88 GLY A C 1
ATOM 662 O O . GLY A 1 88 ? -4.402 -7.518 -10.734 1.00 91.69 88 GLY A O 1
ATOM 663 N N . SER A 1 89 ? -2.700 -6.429 -11.709 1.00 90.19 89 SER A N 1
ATOM 664 C CA . SER A 1 89 ? -1.690 -7.475 -11.554 1.00 90.19 89 SER A CA 1
ATOM 665 C C . SER A 1 89 ? -0.375 -6.836 -11.145 1.00 90.19 89 SER A C 1
ATOM 667 O O . SER A 1 89 ? -0.104 -5.703 -11.542 1.00 90.19 89 SER A O 1
ATOM 669 N N . ALA A 1 90 ? 0.458 -7.564 -10.398 1.00 85.06 90 ALA A N 1
ATOM 670 C CA . ALA A 1 90 ? 1.779 -7.075 -10.013 1.00 85.06 90 ALA A CA 1
ATOM 671 C C . ALA A 1 90 ? 2.550 -6.542 -11.244 1.00 85.06 90 ALA A C 1
ATOM 673 O O . ALA A 1 90 ? 2.564 -7.222 -12.275 1.00 85.06 90 ALA A O 1
ATOM 674 N N . PRO A 1 91 ? 3.176 -5.354 -11.158 1.00 87.56 91 PRO A N 1
ATOM 675 C CA . PRO A 1 91 ? 3.348 -4.514 -9.962 1.00 87.56 91 PRO A CA 1
ATOM 676 C C . PRO A 1 91 ? 2.176 -3.556 -9.643 1.00 87.56 91 PRO A C 1
ATOM 678 O O . PRO A 1 91 ? 2.134 -3.001 -8.551 1.00 87.56 91 PRO A O 1
ATOM 681 N N . PHE A 1 92 ? 1.203 -3.383 -10.539 1.00 90.00 92 PHE A N 1
ATOM 682 C CA . PHE A 1 92 ? 0.130 -2.381 -10.437 1.00 90.00 92 PHE A CA 1
ATOM 683 C C . PHE A 1 92 ? -1.138 -2.934 -9.772 1.00 90.00 92 PHE A C 1
ATOM 685 O O . PHE A 1 92 ? -2.217 -2.965 -10.367 1.00 90.00 92 PHE A O 1
ATOM 692 N N . ILE A 1 93 ? -1.003 -3.419 -8.538 1.00 94.00 93 ILE A N 1
ATOM 693 C CA . ILE A 1 93 ? -2.157 -3.841 -7.735 1.00 94.00 93 ILE A CA 1
ATOM 694 C C . ILE A 1 93 ? -2.780 -2.604 -7.085 1.00 94.00 93 ILE A C 1
ATOM 696 O O . ILE A 1 93 ? -2.087 -1.832 -6.424 1.00 94.00 93 ILE A O 1
ATOM 700 N N . VAL A 1 94 ? -4.095 -2.447 -7.238 1.00 95.19 94 VAL A N 1
ATOM 701 C CA . VAL A 1 94 ? -4.887 -1.428 -6.537 1.00 95.19 94 VAL A CA 1
ATOM 702 C C . VAL A 1 94 ? -5.882 -2.137 -5.634 1.00 95.19 94 VAL A C 1
ATOM 704 O O . VAL A 1 94 ? -6.672 -2.962 -6.106 1.00 95.19 94 VAL A O 1
ATOM 707 N N . ALA A 1 95 ? -5.833 -1.827 -4.341 1.00 97.19 95 ALA A N 1
ATOM 708 C CA . ALA A 1 95 ? -6.649 -2.456 -3.321 1.00 97.19 95 ALA A CA 1
ATOM 709 C C . ALA A 1 95 ? -7.290 -1.395 -2.422 1.00 97.19 95 ALA A C 1
ATOM 711 O O . ALA A 1 95 ? -6.605 -0.612 -1.767 1.00 97.19 95 ALA A O 1
ATOM 712 N N . THR A 1 96 ? -8.616 -1.378 -2.359 1.00 97.31 96 THR A N 1
ATOM 713 C CA . THR A 1 96 ? -9.379 -0.372 -1.609 1.00 97.31 96 THR A CA 1
ATOM 714 C C . THR A 1 96 ? -10.458 -1.016 -0.760 1.00 97.31 96 THR A C 1
ATOM 716 O O . THR A 1 96 ? -10.984 -2.062 -1.127 1.00 97.31 96 THR A O 1
ATOM 719 N N . ALA A 1 97 ? -10.843 -0.356 0.326 1.00 97.75 97 ALA A N 1
ATOM 720 C CA . ALA A 1 97 ? -11.990 -0.727 1.148 1.00 97.75 97 ALA A CA 1
ATOM 721 C C . ALA A 1 97 ? -12.725 0.515 1.640 1.00 97.75 97 ALA A C 1
ATOM 723 O O . ALA A 1 97 ? -12.127 1.579 1.780 1.00 97.75 97 ALA A O 1
ATOM 724 N N . ARG A 1 98 ? -14.003 0.370 1.979 1.00 97.69 98 ARG A N 1
ATOM 725 C CA . ARG A 1 98 ? -14.777 1.388 2.688 1.00 97.69 98 ARG A CA 1
ATOM 726 C C . ARG A 1 98 ? -14.838 1.052 4.172 1.00 97.69 98 ARG A C 1
ATOM 728 O O . ARG A 1 98 ? -15.275 -0.041 4.537 1.00 97.69 98 ARG A O 1
ATOM 735 N N . VAL A 1 99 ? -14.454 2.001 5.024 1.00 97.38 99 VAL A N 1
ATOM 736 C CA . VAL A 1 99 ? -14.657 1.877 6.473 1.00 97.38 99 VAL A CA 1
ATOM 737 C C . VAL A 1 99 ? -16.160 1.879 6.751 1.00 97.38 99 VAL A C 1
ATOM 739 O O . VAL A 1 99 ? -16.889 2.713 6.223 1.00 97.38 99 VAL A O 1
ATOM 742 N N . SER A 1 100 ? -16.628 0.922 7.539 1.00 96.31 100 SER A N 1
ATOM 743 C CA . SER A 1 100 ? -18.026 0.767 7.934 1.00 96.31 100 SER A CA 1
ATOM 744 C C . SER A 1 100 ? -18.074 0.466 9.426 1.00 96.31 100 SER A C 1
ATOM 746 O O . SER A 1 100 ? -18.194 -0.686 9.839 1.00 96.31 100 SER A O 1
ATOM 748 N N . LEU A 1 101 ? -17.929 1.508 10.239 1.00 94.12 101 LEU A N 1
ATOM 749 C CA . LEU A 1 101 ? -17.903 1.415 11.692 1.00 94.12 101 LEU A CA 1
ATOM 750 C C . LEU A 1 101 ? -18.634 2.599 12.316 1.00 94.12 101 LEU A C 1
ATOM 752 O O . LEU A 1 101 ? -18.136 3.722 12.344 1.00 94.12 101 LEU A O 1
ATOM 756 N N . THR A 1 102 ? -19.789 2.329 12.916 1.00 92.44 102 THR A N 1
ATOM 757 C CA . THR A 1 102 ? -20.569 3.359 13.603 1.00 92.44 102 THR A CA 1
ATOM 758 C C . THR A 1 102 ? -19.766 4.015 14.733 1.00 92.44 102 THR A C 1
ATOM 760 O O . THR A 1 102 ? -19.163 3.344 15.575 1.00 92.44 102 THR A O 1
ATOM 763 N N . GLY A 1 103 ? -19.776 5.350 14.761 1.00 88.88 103 GLY A N 1
ATOM 764 C CA . GLY A 1 103 ? -19.029 6.153 15.734 1.00 88.88 103 GLY A CA 1
ATOM 765 C C . GLY A 1 103 ? -17.558 6.385 15.371 1.00 88.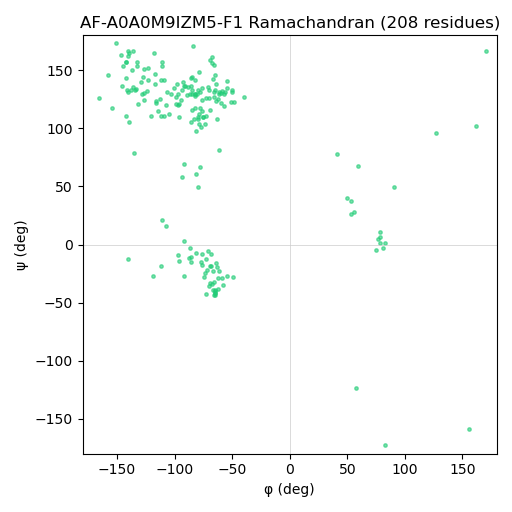88 103 GLY A C 1
ATOM 766 O O . GLY A 1 103 ? -16.854 7.038 16.136 1.00 88.88 103 GLY A O 1
ATOM 767 N N . SER A 1 104 ? -17.091 5.883 14.224 1.00 93.38 104 SER A N 1
ATOM 768 C CA . SER A 1 104 ? -15.817 6.289 13.631 1.00 93.38 104 SER A CA 1
ATOM 769 C C . SER A 1 104 ? -15.963 7.649 12.929 1.00 93.38 104 SER A C 1
ATOM 771 O O . SER A 1 104 ? -16.861 7.810 12.104 1.00 93.38 104 SER A O 1
ATOM 773 N N . PRO A 1 105 ? -15.066 8.621 13.164 1.00 94.31 105 PRO A N 1
ATOM 774 C CA . PRO A 1 105 ? -15.005 9.860 12.381 1.00 94.31 105 PRO A CA 1
ATOM 775 C C . PRO A 1 105 ? -14.650 9.665 10.901 1.00 94.31 105 PRO A C 1
ATOM 777 O O . PRO A 1 105 ? -14.836 10.582 10.108 1.00 94.31 105 PRO A O 1
ATOM 780 N N . VAL A 1 106 ? -14.130 8.491 10.531 1.00 95.25 106 VAL A N 1
ATOM 781 C CA . VAL A 1 106 ? -13.809 8.116 9.146 1.00 95.25 106 VAL A CA 1
ATOM 782 C C . VAL A 1 106 ? -14.792 7.084 8.590 1.00 95.25 106 VAL A C 1
ATOM 784 O O . VAL A 1 106 ? -14.515 6.457 7.566 1.00 95.25 106 VAL A O 1
ATOM 787 N N . ASP A 1 107 ? -15.944 6.908 9.249 1.00 96.69 107 ASP A N 1
ATOM 788 C CA . ASP A 1 107 ? -16.996 6.019 8.775 1.00 96.69 107 ASP A CA 1
ATOM 789 C C . ASP A 1 107 ? -17.437 6.410 7.365 1.00 96.69 107 ASP A C 1
ATOM 791 O O . ASP A 1 107 ? -17.725 7.564 7.043 1.00 96.69 107 ASP A O 1
ATOM 795 N N . GLY A 1 108 ? -17.462 5.414 6.498 1.00 95.88 108 GLY A N 1
ATOM 796 C CA . GLY A 1 108 ? -17.866 5.546 5.122 1.00 95.88 108 GLY A CA 1
ATOM 797 C C . GLY A 1 108 ? -16.855 6.135 4.147 1.00 95.88 108 GLY A C 1
ATOM 798 O O . GLY A 1 108 ? -17.167 6.247 2.954 1.00 95.88 108 GLY A O 1
ATOM 799 N N . LEU A 1 109 ? -15.652 6.464 4.609 1.00 95.94 109 LEU A N 1
ATOM 800 C CA . LEU A 1 109 ? -14.558 6.858 3.732 1.00 95.94 109 LEU A CA 1
ATOM 801 C C . LEU A 1 109 ? -13.908 5.630 3.088 1.00 95.94 109 LEU A C 1
ATOM 803 O O . LEU A 1 109 ? -13.860 4.543 3.668 1.00 95.94 109 LEU A O 1
ATOM 807 N N . THR A 1 110 ? -13.415 5.816 1.863 1.00 96.25 110 THR A N 1
ATOM 808 C CA . THR A 1 110 ? -12.627 4.798 1.159 1.00 96.25 110 THR A CA 1
ATOM 809 C C . THR A 1 110 ? -11.157 4.965 1.512 1.00 96.25 110 THR A C 1
ATOM 811 O O . THR A 1 110 ? -10.644 6.082 1.526 1.00 96.25 110 THR A O 1
ATOM 814 N N . ILE A 1 111 ? -10.491 3.852 1.792 1.00 96.25 111 ILE A N 1
ATOM 815 C CA . ILE A 1 111 ? -9.089 3.779 2.190 1.00 96.25 111 ILE A CA 1
ATOM 816 C C . ILE A 1 111 ? -8.343 2.811 1.272 1.00 96.25 111 ILE A C 1
ATOM 818 O O . ILE A 1 111 ? -8.929 1.851 0.764 1.00 96.25 111 ILE A O 1
ATOM 822 N N . SER A 1 112 ? -7.047 3.045 1.084 1.00 96.69 112 SER A N 1
ATOM 823 C CA . SER A 1 112 ? -6.165 2.128 0.356 1.00 96.69 112 SER A CA 1
ATOM 824 C C . SER A 1 112 ? -5.619 1.044 1.282 1.00 96.69 112 SER A C 1
ATOM 826 O O . SER A 1 112 ? -5.160 1.313 2.393 1.00 96.69 112 SER A O 1
ATOM 828 N N . LEU A 1 113 ? -5.616 -0.193 0.800 1.00 97.00 113 LEU A N 1
ATOM 829 C CA . LEU A 1 113 ? -5.097 -1.369 1.490 1.00 97.00 113 LEU A CA 1
ATOM 830 C C . LEU A 1 113 ? -3.627 -1.566 1.105 1.00 97.00 113 LEU A C 1
ATOM 832 O O . LEU A 1 113 ? -3.254 -2.488 0.377 1.00 97.00 113 LEU A O 1
ATOM 836 N N . ILE A 1 114 ? -2.786 -0.648 1.583 1.00 95.81 114 ILE A N 1
ATOM 837 C CA . ILE A 1 114 ? -1.389 -0.498 1.146 1.00 95.81 114 ILE A CA 1
ATOM 838 C C . ILE A 1 114 ? -0.504 -1.727 1.397 1.00 95.81 114 ILE A C 1
ATOM 840 O O . ILE A 1 114 ? 0.485 -1.900 0.688 1.00 95.81 114 ILE A O 1
ATOM 844 N N . ASN A 1 115 ? -0.845 -2.614 2.342 1.00 96.62 115 ASN A N 1
ATOM 845 C CA . ASN A 1 115 ? -0.101 -3.866 2.525 1.00 96.62 115 ASN A CA 1
ATOM 846 C C . ASN A 1 115 ? -0.355 -4.824 1.350 1.00 96.62 115 ASN A C 1
ATOM 848 O O . ASN A 1 115 ? 0.560 -5.533 0.935 1.00 96.62 115 ASN A O 1
ATOM 852 N N . THR A 1 116 ? -1.580 -4.835 0.806 1.00 96.19 116 THR A N 1
ATOM 853 C CA . THR A 1 116 ? -1.939 -5.628 -0.382 1.00 96.19 116 THR A CA 1
ATOM 854 C C . THR A 1 116 ? -1.327 -5.035 -1.643 1.00 96.19 116 THR A C 1
ATOM 856 O O . THR A 1 116 ? -0.770 -5.775 -2.448 1.00 96.19 116 THR A O 1
ATOM 859 N N . GLU A 1 117 ? -1.361 -3.708 -1.791 1.00 94.50 117 GLU A N 1
ATOM 860 C CA . GLU A 1 117 ? -0.703 -3.018 -2.912 1.00 94.50 117 GLU A CA 1
ATOM 861 C C . GLU A 1 117 ? 0.829 -3.072 -2.830 1.00 94.50 117 GLU A C 1
ATOM 863 O O . GLU A 1 117 ? 1.510 -2.825 -3.819 1.00 94.50 117 GLU A O 1
ATOM 868 N N . ARG A 1 118 ? 1.385 -3.365 -1.645 1.00 93.19 118 ARG A N 1
ATOM 869 C CA . ARG A 1 118 ? 2.816 -3.230 -1.320 1.00 93.19 118 ARG A CA 1
ATOM 870 C C . ARG A 1 118 ? 3.357 -1.816 -1.573 1.00 93.19 118 ARG A C 1
ATOM 872 O O . ARG A 1 118 ? 4.547 -1.638 -1.829 1.00 93.19 118 ARG A O 1
ATOM 879 N N . ARG A 1 119 ? 2.492 -0.804 -1.469 1.00 91.38 119 ARG A N 1
ATOM 880 C CA . ARG A 1 119 ? 2.817 0.589 -1.788 1.00 91.38 119 ARG A CA 1
ATOM 881 C C . ARG A 1 119 ? 3.652 1.228 -0.677 1.00 91.38 119 ARG A C 1
ATOM 883 O O . ARG A 1 119 ? 3.333 1.111 0.505 1.00 91.38 119 ARG A O 1
ATOM 890 N N . ALA A 1 120 ? 4.710 1.942 -1.059 1.00 91.25 120 ALA A N 1
ATOM 891 C CA . ALA A 1 120 ? 5.531 2.713 -0.129 1.00 91.25 120 ALA A CA 1
ATOM 892 C C . ALA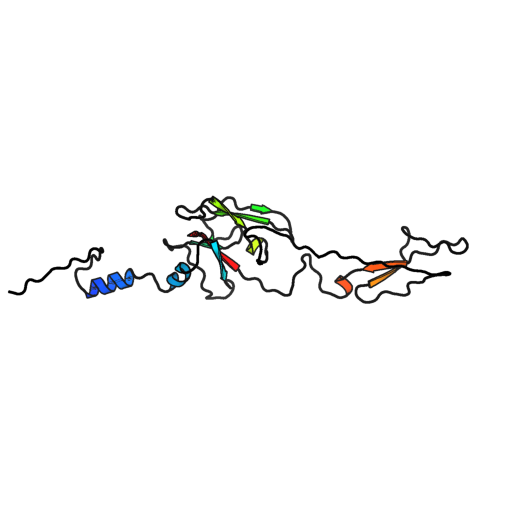 A 1 120 ? 4.900 4.083 0.177 1.00 91.25 120 ALA A C 1
ATOM 894 O O . ALA A 1 120 ? 4.380 4.754 -0.714 1.00 91.25 120 ALA A O 1
ATOM 895 N N . ILE A 1 121 ? 4.997 4.525 1.433 1.00 92.31 121 ILE A N 1
ATOM 896 C CA . ILE A 1 121 ? 4.560 5.860 1.859 1.00 92.31 121 ILE A CA 1
ATOM 897 C C . ILE A 1 121 ? 5.726 6.844 1.752 1.00 92.31 121 ILE A C 1
ATOM 899 O O . ILE A 1 121 ? 6.848 6.547 2.164 1.00 92.31 121 ILE A O 1
ATOM 903 N N . ARG A 1 122 ? 5.453 8.036 1.219 1.00 92.31 122 ARG A N 1
ATOM 904 C CA . ARG A 1 122 ? 6.413 9.140 1.097 1.00 92.31 122 ARG A CA 1
ATOM 905 C C . ARG A 1 122 ? 5.740 10.476 1.392 1.00 92.31 122 ARG A C 1
ATOM 907 O O . ARG A 1 122 ? 4.519 10.583 1.321 1.00 92.31 122 ARG A O 1
ATOM 914 N N . SER A 1 123 ? 6.532 11.504 1.683 1.00 95.06 123 SER A N 1
ATOM 915 C CA . SER A 1 123 ? 6.015 12.867 1.818 1.00 95.06 123 SER A CA 1
ATOM 916 C C . SER A 1 123 ? 5.456 13.391 0.487 1.00 95.06 123 SER A C 1
ATOM 918 O O . SER A 1 123 ? 5.958 13.070 -0.598 1.00 95.06 123 SER A O 1
ATOM 920 N N . GLY A 1 124 ? 4.399 14.199 0.577 1.00 94.12 124 GLY A N 1
ATOM 921 C CA . GLY A 1 124 ? 3.681 14.753 -0.567 1.00 94.12 124 GLY A CA 1
ATOM 922 C C . GLY A 1 124 ? 2.244 15.125 -0.205 1.00 94.12 124 GLY A C 1
ATOM 923 O O . GLY A 1 124 ? 1.915 15.299 0.968 1.00 94.12 124 GLY A O 1
ATOM 924 N N . SER A 1 125 ? 1.387 15.226 -1.220 1.00 94.38 125 SER A N 1
ATOM 925 C CA . SER A 1 125 ? -0.053 15.418 -1.038 1.00 94.38 125 SER A CA 1
ATOM 926 C C . SER A 1 125 ? -0.686 14.155 -0.453 1.00 94.38 125 SER A C 1
ATOM 928 O O . SER A 1 125 ? -0.682 13.102 -1.093 1.00 94.38 125 SER A O 1
ATOM 930 N N . SER A 1 126 ? -1.230 14.261 0.762 1.00 92.06 126 SER A N 1
ATOM 931 C CA . SER A 1 126 ? -1.854 13.130 1.459 1.00 92.06 126 SER A CA 1
ATOM 932 C C . SER A 1 126 ? -2.947 12.477 0.605 1.00 92.06 126 SER A C 1
ATOM 934 O O . SER A 1 126 ? -3.753 13.169 -0.016 1.00 92.06 126 SER A O 1
ATOM 936 N N . GLY A 1 127 ? -2.945 11.144 0.544 1.00 89.69 127 GLY A N 1
ATOM 937 C CA . GLY A 1 127 ? -3.915 10.350 -0.219 1.00 89.69 127 GLY A CA 1
ATOM 938 C C . GLY A 1 127 ? -3.726 10.342 -1.741 1.00 89.69 127 GLY A C 1
ATOM 939 O O . GLY A 1 127 ? -4.437 9.611 -2.424 1.00 89.69 127 GLY A O 1
ATOM 940 N N . THR A 1 128 ? -2.778 11.103 -2.301 1.00 93.50 128 THR A N 1
ATOM 941 C CA . THR A 1 128 ? -2.505 11.048 -3.747 1.00 93.50 128 THR A CA 1
ATOM 942 C C . THR A 1 128 ? -1.722 9.782 -4.085 1.00 93.50 128 THR A C 1
ATOM 944 O O . THR A 1 128 ? -0.571 9.631 -3.673 1.00 93.50 128 THR A O 1
ATOM 947 N N . LEU A 1 129 ? -2.337 8.884 -4.855 1.00 91.75 129 LEU A N 1
ATOM 948 C CA . LEU A 1 129 ? -1.688 7.672 -5.346 1.00 91.75 129 LEU A CA 1
ATOM 949 C C . LEU A 1 129 ? -0.812 7.998 -6.554 1.00 91.75 129 LEU A C 1
ATOM 951 O O . LEU A 1 129 ? -1.218 8.720 -7.464 1.00 91.75 129 LEU A O 1
ATOM 955 N N . GLN A 1 130 ? 0.408 7.477 -6.535 1.00 92.19 130 GLN A N 1
ATOM 956 C CA . GLN A 1 130 ? 1.389 7.646 -7.598 1.00 92.19 130 GLN A CA 1
ATOM 957 C C . GLN A 1 130 ? 2.118 6.333 -7.798 1.00 92.19 130 GLN A C 1
ATOM 959 O O . GLN A 1 130 ? 2.590 5.740 -6.824 1.00 92.19 130 GLN A O 1
ATOM 964 N N . ASP A 1 131 ? 2.207 5.913 -9.050 1.00 91.25 131 ASP A N 1
ATOM 965 C CA . ASP A 1 131 ? 2.984 4.746 -9.438 1.00 91.25 131 ASP A CA 1
ATOM 966 C C . ASP A 1 131 ? 4.453 5.124 -9.644 1.00 91.25 131 ASP A C 1
ATOM 968 O O . ASP A 1 131 ? 4.834 6.301 -9.576 1.00 91.25 131 ASP A O 1
ATOM 972 N N . ASP A 1 132 ? 5.303 4.115 -9.816 1.00 88.69 132 ASP A N 1
ATOM 973 C CA . ASP A 1 132 ? 6.719 4.338 -10.033 1.00 88.69 132 ASP A CA 1
ATOM 974 C C . ASP A 1 132 ? 6.954 5.080 -11.350 1.00 88.69 132 ASP A C 1
ATOM 976 O O . ASP A 1 132 ? 6.335 4.832 -12.383 1.00 88.69 132 ASP A O 1
ATOM 980 N N . ALA A 1 133 ? 7.869 6.039 -11.298 1.00 91.06 133 ALA A N 1
ATOM 981 C CA . ALA A 1 133 ? 8.281 6.797 -12.459 1.00 91.06 133 ALA A CA 1
ATOM 982 C C . ALA A 1 133 ? 9.794 6.963 -12.419 1.00 91.06 133 ALA A C 1
ATOM 984 O O . ALA A 1 133 ? 10.371 7.350 -11.398 1.00 91.06 133 ALA A O 1
ATOM 985 N N . LEU A 1 134 ? 10.437 6.697 -13.552 1.00 90.50 134 LEU A N 1
ATOM 986 C CA . LEU A 1 134 ? 11.811 7.114 -13.780 1.00 90.50 134 LEU A CA 1
ATOM 987 C C . LEU A 1 134 ? 11.802 8.541 -14.323 1.00 90.50 134 LEU A C 1
ATOM 989 O O . LEU A 1 134 ? 10.941 8.922 -15.116 1.00 90.50 134 LEU A O 1
ATOM 993 N N . GLN A 1 135 ? 12.782 9.336 -13.904 1.00 93.38 135 GLN A N 1
ATOM 994 C CA . GLN A 1 135 ? 13.062 10.592 -14.591 1.00 93.38 135 GLN A CA 1
ATOM 995 C C . GLN A 1 135 ? 13.567 10.295 -16.010 1.00 93.38 135 GLN A C 1
ATOM 997 O O . GLN A 1 135 ? 14.100 9.214 -16.263 1.00 93.38 135 GLN A O 1
ATOM 1002 N N . ASN A 1 136 ? 13.369 11.253 -16.924 1.00 93.38 136 ASN A N 1
ATOM 1003 C CA . ASN A 1 136 ? 13.687 11.132 -18.348 1.00 93.38 136 ASN A CA 1
ATOM 1004 C C . ASN A 1 136 ? 15.014 10.390 -18.603 1.00 93.38 136 ASN A C 1
ATOM 1006 O O . ASN A 1 136 ? 16.057 10.789 -18.083 1.00 93.38 136 ASN A O 1
ATOM 1010 N N . MET A 1 137 ? 14.971 9.351 -19.439 1.00 89.62 137 MET A N 1
ATOM 1011 C CA . MET A 1 137 ? 16.140 8.580 -19.853 1.00 89.62 137 MET A CA 1
ATOM 1012 C C . MET A 1 137 ? 16.398 8.836 -21.336 1.00 89.62 137 MET A C 1
ATOM 1014 O O . MET A 1 137 ? 15.629 8.407 -22.192 1.00 89.62 137 MET A O 1
ATOM 1018 N N . VAL A 1 138 ? 17.487 9.540 -21.637 1.00 88.56 138 VAL A N 1
ATOM 1019 C CA . VAL A 1 138 ? 17.905 9.849 -23.009 1.00 88.56 138 VAL A CA 1
ATOM 1020 C C . VAL A 1 138 ? 19.319 9.344 -23.257 1.00 88.56 138 VAL A C 1
ATOM 1022 O O . VAL A 1 138 ? 20.186 9.437 -22.391 1.00 88.56 138 VAL A O 1
ATOM 1025 N N . GLY A 1 139 ? 19.554 8.829 -24.460 1.00 79.75 139 GLY A N 1
ATOM 1026 C CA . GLY A 1 139 ? 20.864 8.395 -24.926 1.00 79.75 139 GLY A CA 1
ATOM 1027 C C . GLY A 1 139 ? 20.904 8.384 -26.449 1.00 79.75 139 GLY A C 1
ATOM 1028 O O . GLY A 1 139 ? 19.901 8.091 -27.095 1.00 79.75 139 GLY A O 1
ATOM 1029 N N . THR A 1 140 ? 22.064 8.704 -27.019 1.00 76.38 140 THR A N 1
ATOM 1030 C CA . THR A 1 140 ? 22.286 8.674 -28.468 1.00 76.38 140 THR A CA 1
ATOM 1031 C C . THR A 1 140 ? 23.508 7.824 -28.757 1.00 76.38 140 THR A C 1
ATOM 1033 O O . THR A 1 140 ? 24.572 8.045 -28.179 1.00 76.38 140 THR A O 1
ATOM 1036 N N . VAL A 1 141 ? 23.371 6.884 -29.689 1.00 70.94 141 VAL A N 1
ATOM 1037 C CA . VAL A 1 141 ? 24.508 6.187 -30.290 1.00 70.94 141 VAL A CA 1
ATOM 1038 C C . VAL A 1 141 ? 24.707 6.751 -31.691 1.00 70.94 141 VAL A C 1
ATOM 1040 O O . VAL A 1 141 ? 23.885 6.525 -32.574 1.00 70.94 141 VAL A O 1
ATOM 1043 N N . THR A 1 142 ? 25.811 7.466 -31.904 1.00 63.22 142 THR A N 1
ATOM 1044 C CA . THR A 1 142 ? 26.203 7.959 -33.231 1.00 63.22 142 THR A CA 1
ATOM 1045 C C . THR A 1 142 ? 27.421 7.183 -33.709 1.00 63.22 142 THR A C 1
ATOM 1047 O O . THR A 1 142 ? 28.517 7.346 -33.177 1.00 63.22 142 THR A O 1
ATOM 1050 N N . MET A 1 143 ? 27.241 6.351 -34.733 1.00 63.28 143 MET A N 1
ATOM 1051 C CA . MET A 1 143 ? 28.334 5.635 -35.394 1.00 63.28 143 MET A CA 1
ATOM 1052 C C . MET A 1 143 ? 28.744 6.418 -36.644 1.00 63.28 143 MET A C 1
ATOM 1054 O O . MET A 1 143 ? 27.926 6.640 -37.533 1.00 63.28 143 MET A O 1
ATOM 1058 N N . ARG A 1 144 ? 30.003 6.863 -36.722 1.00 53.59 144 ARG A N 1
ATOM 1059 C CA . ARG A 1 144 ? 30.546 7.573 -37.892 1.00 53.59 144 ARG A CA 1
ATOM 1060 C C . ARG A 1 144 ? 31.730 6.782 -38.440 1.00 53.59 144 ARG A C 1
ATOM 1062 O O . ARG A 1 144 ? 32.769 6.717 -37.794 1.00 53.59 144 ARG A O 1
ATOM 1069 N N . GLY A 1 145 ? 31.580 6.179 -39.618 1.00 53.09 145 GLY A N 1
ATOM 1070 C CA . GLY A 1 145 ? 32.657 5.463 -40.305 1.00 53.09 145 GLY A CA 1
ATOM 1071 C C . GLY A 1 145 ? 32.605 5.703 -41.812 1.00 53.09 145 GLY A C 1
ATOM 1072 O O . GLY A 1 145 ? 31.538 5.602 -42.403 1.00 53.09 145 GLY A O 1
ATOM 1073 N N . ASN A 1 146 ? 33.752 6.025 -42.419 1.00 53.88 146 ASN A N 1
ATOM 1074 C CA . ASN A 1 146 ? 33.910 6.179 -43.875 1.00 53.88 146 ASN A CA 1
ATOM 1075 C C . ASN A 1 146 ? 34.213 4.837 -44.588 1.00 53.88 146 ASN A C 1
ATOM 1077 O O . ASN A 1 146 ? 34.322 4.786 -45.804 1.00 53.88 146 ASN A O 1
ATOM 1081 N N . ALA A 1 147 ? 34.351 3.739 -43.838 1.00 53.22 147 ALA A N 1
ATOM 1082 C CA . ALA A 1 147 ? 34.371 2.361 -44.326 1.00 53.22 147 ALA A CA 1
ATOM 1083 C C . ALA A 1 147 ? 34.194 1.425 -43.114 1.00 53.22 147 ALA A C 1
ATOM 1085 O O . ALA A 1 147 ? 34.913 1.575 -42.131 1.00 53.22 147 ALA A O 1
ATOM 1086 N N . ALA A 1 148 ? 33.208 0.522 -43.167 1.00 58.53 148 ALA A N 1
ATOM 1087 C CA . ALA A 1 148 ? 32.950 -0.577 -42.221 1.00 58.53 148 ALA A CA 1
ATOM 1088 C C . ALA A 1 148 ? 33.120 -0.254 -40.714 1.00 58.53 148 ALA A C 1
ATOM 1090 O O . ALA A 1 148 ? 34.092 -0.654 -40.077 1.00 58.53 148 ALA A O 1
ATOM 1091 N N . SER A 1 149 ? 32.136 0.417 -40.103 1.00 55.84 149 SER A N 1
ATOM 1092 C CA . SER A 1 149 ? 32.046 0.457 -38.636 1.00 55.84 149 SER A CA 1
ATOM 1093 C C . SER A 1 149 ? 31.570 -0.908 -38.127 1.00 55.84 149 SER A C 1
ATOM 1095 O O . SER A 1 149 ? 30.397 -1.251 -38.270 1.00 55.84 149 SER A O 1
ATOM 1097 N N . VAL A 1 150 ? 32.493 -1.708 -37.587 1.00 60.56 150 VAL A N 1
ATOM 1098 C CA . VAL A 1 150 ? 32.211 -3.038 -37.029 1.00 60.56 150 VAL A CA 1
ATOM 1099 C C . VAL A 1 150 ? 32.037 -2.912 -35.522 1.00 60.56 150 VAL A C 1
ATOM 1101 O O . VAL A 1 150 ? 32.947 -2.472 -34.820 1.00 60.56 150 VAL A O 1
ATOM 1104 N N . LEU A 1 151 ? 30.870 -3.303 -35.016 1.00 64.00 151 LEU A N 1
ATOM 1105 C CA . LEU A 1 151 ? 30.661 -3.466 -33.586 1.00 64.00 151 LEU A CA 1
ATOM 1106 C C . LEU A 1 151 ? 31.170 -4.856 -33.181 1.00 64.00 151 LEU A C 1
ATOM 1108 O O . LEU A 1 151 ? 30.591 -5.865 -33.566 1.00 64.00 151 LEU A O 1
ATOM 1112 N N . VAL A 1 152 ? 32.295 -4.910 -32.467 1.00 58.09 152 VAL A N 1
ATOM 1113 C CA . VAL A 1 152 ? 33.060 -6.159 -32.257 1.00 58.09 152 VAL A CA 1
ATOM 1114 C C . VAL A 1 152 ? 32.573 -6.960 -31.037 1.00 58.09 152 VAL A C 1
ATOM 1116 O O . VAL A 1 152 ? 32.936 -8.120 -30.869 1.00 58.09 152 VAL A O 1
ATOM 1119 N N . GLY A 1 153 ? 31.722 -6.380 -30.188 1.00 64.94 153 GLY A N 1
ATOM 1120 C CA . GLY A 1 153 ? 31.197 -7.052 -29.001 1.00 64.94 153 GLY A CA 1
ATOM 1121 C C . GLY A 1 153 ? 30.431 -6.109 -28.077 1.00 64.94 153 GLY A C 1
ATOM 1122 O O . GLY A 1 153 ? 30.496 -4.889 -28.224 1.00 64.94 153 GLY A O 1
ATOM 1123 N N . GLY A 1 154 ? 29.693 -6.689 -27.135 1.00 72.31 154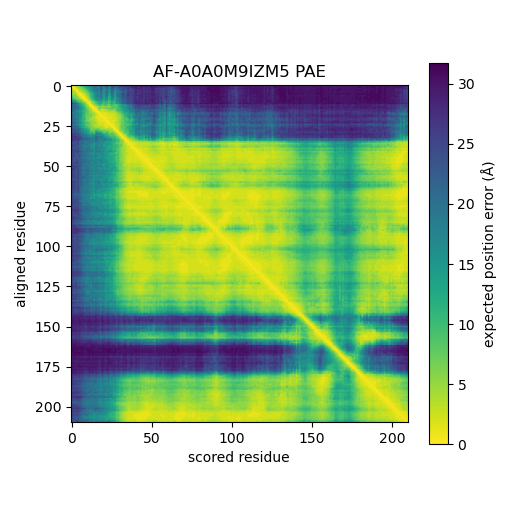 GLY A N 1
ATOM 1124 C CA . GLY A 1 154 ? 29.075 -5.987 -26.014 1.00 72.31 154 GLY A CA 1
ATOM 1125 C C . GLY A 1 154 ? 29.463 -6.686 -24.714 1.00 72.31 154 GLY A C 1
ATOM 1126 O O . GLY A 1 154 ? 29.608 -7.909 -24.704 1.00 72.31 154 GLY A O 1
ATOM 1127 N N . ASP A 1 155 ? 29.657 -5.911 -23.649 1.00 77.25 155 ASP A N 1
ATOM 1128 C CA . ASP A 1 155 ? 29.971 -6.414 -22.311 1.00 77.25 155 ASP A CA 1
ATOM 1129 C C . ASP A 1 155 ? 28.939 -5.916 -21.287 1.00 77.25 155 ASP A C 1
ATOM 1131 O O . ASP A 1 155 ? 28.305 -4.866 -21.453 1.00 77.25 155 ASP A O 1
ATOM 1135 N N . GLY A 1 156 ? 28.745 -6.699 -20.229 1.00 87.88 156 GLY A N 1
ATOM 1136 C CA . GLY A 1 156 ? 27.755 -6.444 -19.192 1.00 87.88 156 GLY A CA 1
ATOM 1137 C C . GLY A 1 156 ? 26.325 -6.336 -19.738 1.00 87.88 156 GLY A C 1
ATOM 1138 O O . GLY A 1 156 ? 25.818 -7.249 -20.401 1.00 87.88 156 GLY A O 1
ATOM 1139 N N . VAL A 1 157 ? 25.675 -5.204 -19.451 1.00 87.94 157 VAL A N 1
ATOM 1140 C CA . VAL A 1 157 ? 24.294 -4.895 -19.872 1.00 87.94 157 VAL A CA 1
ATOM 1141 C C . VAL A 1 157 ? 24.168 -4.592 -21.364 1.00 87.94 157 VAL A C 1
ATOM 1143 O O . VAL A 1 157 ? 23.056 -4.553 -21.885 1.00 87.94 157 VAL A O 1
ATOM 1146 N N . MET A 1 158 ? 25.287 -4.377 -22.058 1.00 88.06 158 MET A N 1
ATOM 1147 C CA . MET A 1 158 ? 25.298 -4.124 -23.492 1.00 88.06 158 MET A CA 1
ATOM 1148 C C . MET A 1 158 ? 25.528 -5.438 -24.235 1.00 88.06 158 MET A C 1
ATOM 1150 O O . MET A 1 158 ? 26.519 -6.131 -24.013 1.00 88.06 158 MET A O 1
ATOM 1154 N N . GLY A 1 159 ? 24.621 -5.786 -25.142 1.00 77.50 159 GLY A N 1
ATOM 1155 C CA . GLY A 1 159 ? 24.792 -6.899 -26.069 1.00 77.50 159 GLY A CA 1
ATOM 1156 C C . GLY A 1 159 ? 25.072 -6.385 -27.476 1.00 77.50 159 GLY A C 1
ATOM 1157 O O . GLY A 1 159 ? 24.326 -5.538 -27.970 1.00 77.50 159 GLY A O 1
ATOM 1158 N N . ALA A 1 160 ? 26.105 -6.924 -28.125 1.00 71.31 160 ALA A N 1
ATOM 1159 C CA . ALA A 1 160 ? 26.281 -6.807 -29.569 1.00 71.31 160 ALA A CA 1
ATOM 1160 C C . ALA A 1 160 ? 25.815 -8.103 -30.236 1.00 71.31 160 ALA A C 1
ATOM 1162 O O . ALA A 1 160 ? 26.151 -9.194 -29.775 1.00 71.31 160 ALA A O 1
ATOM 1163 N N . GLY A 1 161 ? 25.042 -7.982 -31.311 1.00 65.31 161 GLY A N 1
ATOM 1164 C CA . GLY A 1 161 ? 24.592 -9.124 -32.098 1.00 65.31 161 GLY A CA 1
ATOM 1165 C C . GLY A 1 161 ? 24.505 -8.798 -33.584 1.00 65.31 161 GLY A C 1
ATOM 1166 O O . GLY A 1 161 ? 24.297 -7.645 -33.970 1.00 65.31 161 GLY A O 1
ATOM 1167 N N . ASN A 1 162 ? 24.636 -9.833 -34.414 1.00 58.97 162 ASN A N 1
ATOM 1168 C CA . ASN A 1 162 ? 24.342 -9.754 -35.841 1.00 58.97 162 ASN A CA 1
ATOM 1169 C C . ASN A 1 162 ? 22.822 -9.835 -36.021 1.00 58.97 162 ASN A C 1
ATOM 1171 O O . ASN A 1 162 ? 22.237 -10.912 -35.908 1.00 58.97 162 ASN A O 1
ATOM 1175 N N . GLY A 1 163 ? 22.172 -8.702 -36.286 1.00 53.81 163 GLY A N 1
ATOM 1176 C CA . GLY A 1 163 ? 20.761 -8.686 -36.660 1.00 53.81 163 GLY A CA 1
ATOM 1177 C C . GLY A 1 163 ? 20.616 -8.977 -38.150 1.00 53.81 163 GLY A C 1
ATOM 1178 O O . GLY A 1 163 ? 21.094 -8.195 -38.971 1.00 53.81 163 GLY A O 1
ATOM 1179 N N . ALA A 1 164 ? 19.955 -10.077 -38.510 1.00 51.75 164 ALA A N 1
ATOM 1180 C CA . ALA A 1 164 ? 19.421 -10.269 -39.854 1.00 51.75 164 ALA A CA 1
ATOM 1181 C C . ALA A 1 164 ? 18.038 -9.600 -39.953 1.00 51.75 164 ALA A C 1
ATOM 1183 O O . ALA A 1 164 ? 17.187 -9.786 -39.086 1.00 51.75 164 ALA A O 1
ATOM 1184 N N . THR A 1 165 ? 17.846 -8.841 -41.039 1.00 53.34 165 THR A N 1
ATOM 1185 C CA . THR A 1 165 ? 16.559 -8.374 -41.590 1.00 53.34 165 THR A CA 1
ATOM 1186 C C . THR A 1 165 ? 15.665 -7.518 -40.689 1.00 53.34 165 THR A C 1
ATOM 1188 O O . THR A 1 165 ? 14.565 -7.939 -40.367 1.00 53.34 165 THR A O 1
ATOM 1191 N N . SER A 1 166 ? 16.093 -6.292 -40.360 1.00 53.88 166 SER A N 1
ATOM 1192 C CA . SER A 1 166 ? 15.281 -5.059 -40.499 1.00 53.88 166 SER A CA 1
ATOM 1193 C C . SER A 1 166 ? 15.863 -3.924 -39.651 1.00 53.88 166 SER A C 1
ATOM 1195 O O . SER A 1 166 ? 15.640 -3.868 -38.445 1.00 53.88 166 SER A O 1
ATOM 1197 N N . GLY A 1 167 ? 16.565 -2.990 -40.296 1.00 50.19 167 GLY A N 1
ATOM 1198 C CA . GLY A 1 167 ? 16.885 -1.686 -39.711 1.00 50.19 167 GLY A CA 1
ATOM 1199 C C . GLY A 1 167 ? 18.370 -1.344 -39.753 1.00 50.19 167 GLY A C 1
ATOM 1200 O O . GLY A 1 167 ? 19.096 -1.693 -38.832 1.00 50.19 167 GLY A O 1
ATOM 1201 N N . LEU A 1 168 ? 18.766 -0.585 -40.788 1.00 50.59 168 LEU A N 1
ATOM 1202 C CA . LEU A 1 168 ? 20.076 0.066 -41.018 1.00 50.59 168 LEU A CA 1
ATOM 1203 C C . LEU A 1 168 ? 21.150 -0.731 -41.789 1.00 50.59 168 LEU A C 1
ATOM 1205 O O . LEU A 1 168 ? 22.304 -0.796 -41.370 1.00 50.59 168 LEU A O 1
ATOM 1209 N N . SER A 1 169 ? 20.819 -1.310 -42.946 1.00 49.53 169 SER A N 1
ATOM 1210 C CA . SER A 1 169 ? 21.862 -1.793 -43.865 1.00 49.53 169 SER A CA 1
ATOM 1211 C C . SER A 1 169 ? 22.771 -0.631 -44.284 1.00 49.53 169 SER A C 1
ATOM 1213 O O . SER A 1 169 ? 22.287 0.346 -44.857 1.00 49.53 169 SER A O 1
ATOM 1215 N N . VAL A 1 170 ? 24.077 -0.733 -44.032 1.00 53.97 170 VAL A N 1
ATOM 1216 C CA . VAL A 1 170 ? 25.064 0.152 -44.664 1.00 53.97 170 VAL A CA 1
ATOM 1217 C C . VAL A 1 170 ? 25.406 -0.462 -46.015 1.00 53.97 170 VAL A C 1
ATOM 1219 O O . VAL A 1 170 ? 25.937 -1.571 -46.084 1.00 53.97 170 VAL A O 1
ATOM 1222 N N . GLU A 1 171 ? 25.069 0.243 -47.089 1.00 50.78 171 GLU A N 1
ATOM 1223 C CA . GLU A 1 171 ? 25.466 -0.136 -48.439 1.00 50.78 171 GLU A CA 1
ATOM 1224 C C . GLU A 1 171 ? 26.915 0.312 -48.655 1.00 50.78 171 GLU A C 1
ATOM 1226 O O . GLU A 1 171 ? 27.216 1.505 -48.700 1.00 50.78 171 GLU A O 1
ATOM 1231 N N . LEU A 1 172 ? 27.837 -0.648 -48.731 1.00 54.03 172 LEU A N 1
ATOM 1232 C CA . LEU A 1 172 ? 29.235 -0.389 -49.062 1.00 54.03 172 LEU A CA 1
ATOM 1233 C C . LEU A 1 172 ? 29.529 -1.056 -50.404 1.00 54.03 172 LEU A C 1
ATOM 1235 O O . LEU A 1 172 ? 29.475 -2.279 -50.514 1.00 54.03 172 LEU A O 1
ATOM 1239 N N . LEU A 1 173 ? 29.831 -0.248 -51.426 1.00 59.38 173 LEU A N 1
ATOM 1240 C CA . LEU A 1 173 ? 30.250 -0.720 -52.754 1.00 59.38 173 LEU A CA 1
ATOM 1241 C C . LEU A 1 173 ? 29.274 -1.740 -53.388 1.00 59.38 173 LEU A C 1
ATOM 1243 O O . LEU A 1 173 ? 29.702 -2.699 -54.023 1.00 59.38 173 LEU A O 1
ATOM 1247 N N . GLY A 1 174 ? 27.962 -1.558 -53.191 1.00 56.00 174 GLY A N 1
ATOM 1248 C CA . GLY A 1 174 ? 26.920 -2.418 -53.771 1.00 56.00 174 GLY A CA 1
ATOM 1249 C C . GLY A 1 174 ? 26.708 -3.760 -53.061 1.00 56.00 174 GLY A C 1
ATOM 1250 O O . GLY A 1 174 ? 26.001 -4.617 -53.584 1.00 56.00 174 GLY A O 1
ATOM 1251 N N . THR A 1 175 ? 27.300 -3.958 -51.876 1.00 55.59 175 THR A N 1
ATOM 1252 C CA . THR A 1 175 ? 27.090 -5.163 -51.059 1.00 55.59 175 THR A CA 1
ATOM 1253 C C . THR A 1 175 ? 26.335 -4.801 -49.779 1.00 55.59 175 THR A C 1
ATOM 1255 O O . THR A 1 175 ? 26.763 -3.928 -49.022 1.00 55.59 175 THR A O 1
ATOM 1258 N N . THR A 1 176 ? 25.207 -5.465 -49.515 1.00 55.22 176 THR A N 1
ATOM 1259 C CA . THR A 1 176 ? 24.460 -5.311 -48.258 1.00 55.22 176 THR A CA 1
ATOM 1260 C C . THR A 1 176 ? 25.227 -5.988 -47.123 1.00 55.22 176 THR A C 1
ATOM 1262 O O . THR A 1 176 ? 25.327 -7.213 -47.083 1.00 55.22 176 THR A O 1
ATOM 1265 N N . VAL A 1 177 ? 25.768 -5.203 -46.191 1.00 55.97 177 VAL A N 1
ATOM 1266 C CA . VAL A 1 177 ? 26.429 -5.728 -44.987 1.00 55.97 177 VAL A CA 1
ATOM 1267 C C . VAL A 1 177 ? 25.410 -5.815 -43.847 1.00 55.97 177 VAL A C 1
ATOM 1269 O O . VAL A 1 177 ? 24.561 -4.934 -43.698 1.00 55.97 177 VAL A O 1
ATOM 1272 N N . ALA A 1 178 ? 25.475 -6.894 -43.061 1.00 56.66 178 ALA A N 1
ATOM 1273 C CA . ALA A 1 178 ? 24.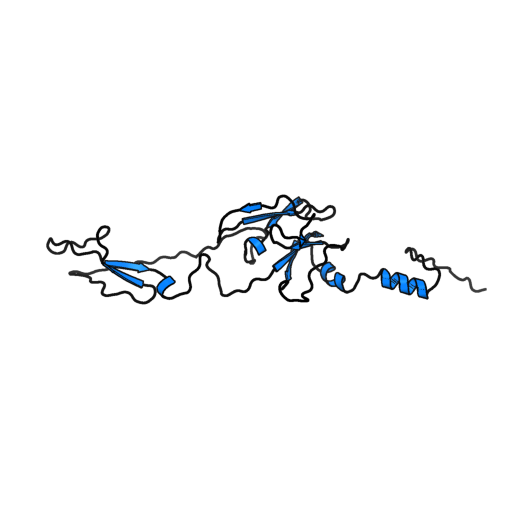594 -7.122 -41.917 1.00 56.66 178 ALA A CA 1
ATOM 1274 C C . ALA A 1 178 ? 24.619 -5.945 -40.924 1.00 56.66 178 ALA A C 1
ATOM 1276 O O . ALA A 1 178 ? 25.665 -5.361 -40.642 1.00 56.66 178 ALA A O 1
ATOM 1277 N N . THR A 1 179 ? 23.449 -5.620 -40.382 1.00 61.38 179 THR A N 1
ATOM 1278 C CA . THR A 1 179 ? 23.244 -4.587 -39.363 1.00 61.38 179 THR A CA 1
ATOM 1279 C C . THR A 1 179 ? 23.821 -5.000 -38.015 1.00 61.38 179 THR A C 1
ATOM 1281 O O . THR A 1 179 ? 23.455 -6.046 -37.474 1.00 61.38 179 THR A O 1
ATOM 1284 N N . ASN A 1 180 ? 24.676 -4.150 -37.443 1.00 66.06 180 ASN A N 1
ATOM 1285 C CA . ASN A 1 180 ? 25.121 -4.292 -36.059 1.00 66.06 180 ASN A CA 1
ATOM 1286 C C . ASN A 1 180 ? 24.005 -3.817 -35.121 1.00 66.06 180 ASN A C 1
ATOM 1288 O O . ASN A 1 180 ? 23.556 -2.676 -35.233 1.00 66.06 180 ASN A O 1
ATOM 1292 N N . VAL A 1 181 ? 23.573 -4.668 -34.189 1.00 71.06 181 VAL A N 1
ATOM 1293 C CA . VAL A 1 181 ? 22.570 -4.307 -33.178 1.00 71.06 181 VAL A CA 1
ATOM 1294 C C . VAL A 1 181 ? 23.260 -4.055 -31.846 1.00 71.06 181 VAL A C 1
ATOM 1296 O O . VAL A 1 181 ? 24.026 -4.894 -31.371 1.00 71.06 181 VAL A O 1
ATOM 1299 N N . ILE A 1 182 ? 22.944 -2.913 -31.234 1.00 76.94 182 ILE A N 1
ATOM 1300 C CA . ILE A 1 182 ? 23.219 -2.648 -29.823 1.00 76.94 182 ILE A CA 1
ATOM 1301 C C . ILE A 1 182 ? 21.935 -2.898 -29.052 1.00 76.94 182 ILE A C 1
ATOM 1303 O O . ILE A 1 182 ? 20.920 -2.254 -29.302 1.00 76.94 182 ILE A O 1
ATOM 1307 N N . SER A 1 183 ? 21.994 -3.822 -28.105 1.00 83.31 183 SER A N 1
ATOM 1308 C CA . SER A 1 183 ? 20.907 -4.093 -27.169 1.00 83.31 183 SER A CA 1
ATOM 1309 C C . SER A 1 183 ? 21.326 -3.680 -25.766 1.00 83.31 183 SER A C 1
ATOM 1311 O O . SER A 1 183 ? 22.478 -3.873 -25.378 1.00 83.31 183 SER A O 1
ATOM 1313 N N . PHE A 1 184 ? 20.387 -3.109 -25.017 1.00 87.88 184 PHE A N 1
ATOM 1314 C CA . PHE A 1 184 ? 20.531 -2.885 -23.586 1.00 87.88 184 PHE A CA 1
ATOM 1315 C C . PHE A 1 184 ? 19.620 -3.867 -22.857 1.00 87.88 184 PHE A C 1
ATOM 1317 O O . PHE A 1 184 ? 18.405 -3.852 -23.050 1.00 87.88 184 PHE A O 1
ATOM 1324 N N . ASP A 1 185 ? 20.215 -4.705 -22.019 1.00 91.00 185 ASP A N 1
ATOM 1325 C CA . ASP A 1 185 ? 19.502 -5.630 -21.152 1.00 91.00 185 ASP A CA 1
ATOM 1326 C C . ASP A 1 185 ? 20.182 -5.681 -19.782 1.00 91.00 185 ASP A C 1
ATOM 1328 O O . ASP A 1 185 ? 21.239 -6.287 -19.590 1.00 91.00 185 ASP A O 1
ATOM 1332 N N . ALA A 1 186 ? 19.539 -5.044 -18.805 1.00 91.38 186 ALA A N 1
ATOM 1333 C CA . ALA A 1 186 ? 20.018 -4.997 -17.433 1.00 91.38 186 ALA A CA 1
ATOM 1334 C C . ALA A 1 186 ? 20.102 -6.394 -16.782 1.00 91.38 186 ALA A C 1
ATOM 1336 O O . ALA A 1 186 ? 20.965 -6.619 -15.930 1.00 91.38 186 ALA A O 1
ATOM 1337 N N . SER A 1 187 ? 19.267 -7.356 -17.197 1.00 92.50 187 SER A N 1
ATOM 1338 C CA . SER A 1 187 ? 19.221 -8.697 -16.591 1.00 92.50 187 SER A CA 1
ATOM 1339 C C . SER A 1 187 ? 20.524 -9.486 -16.753 1.00 92.50 187 SER A C 1
ATOM 1341 O O . SER A 1 187 ? 20.810 -10.382 -15.961 1.00 92.50 187 SER A O 1
ATOM 1343 N N . ARG A 1 188 ? 21.370 -9.093 -17.714 1.00 89.94 188 ARG A N 1
ATOM 1344 C CA . ARG A 1 188 ? 22.697 -9.675 -17.959 1.00 89.94 188 ARG A CA 1
ATOM 1345 C C . ARG A 1 188 ? 23.715 -9.381 -16.857 1.00 89.94 188 ARG A C 1
ATOM 1347 O O . ARG A 1 188 ? 24.749 -10.041 -16.796 1.00 89.94 188 ARG A O 1
ATOM 1354 N N . SER A 1 189 ? 23.487 -8.371 -16.016 1.00 92.62 189 SER A N 1
ATOM 1355 C CA . SER A 1 189 ? 24.468 -7.953 -14.997 1.00 92.62 189 SER A CA 1
ATOM 1356 C C . SER A 1 189 ? 23.864 -7.562 -13.654 1.00 92.62 189 SER A C 1
ATOM 1358 O O . SER A 1 189 ? 24.600 -7.432 -12.675 1.00 92.62 189 SER A O 1
ATOM 1360 N N . VAL A 1 190 ? 22.545 -7.379 -13.569 1.00 93.44 190 VAL A N 1
ATOM 1361 C CA . VAL A 1 190 ? 21.866 -7.031 -12.318 1.00 93.44 190 VAL A CA 1
ATOM 1362 C C . VAL A 1 190 ? 20.635 -7.898 -12.080 1.00 93.44 190 VAL A C 1
ATOM 1364 O O . VAL A 1 190 ? 20.040 -8.449 -13.001 1.00 93.44 190 VAL A O 1
ATOM 1367 N N . ARG A 1 191 ? 20.228 -8.002 -10.808 1.00 93.69 191 ARG A N 1
ATOM 1368 C CA . ARG A 1 191 ? 18.951 -8.625 -10.437 1.00 93.69 191 ARG A CA 1
ATOM 1369 C C . ARG A 1 191 ? 17.808 -7.798 -11.017 1.00 93.69 191 ARG A C 1
ATOM 1371 O O . ARG A 1 191 ? 17.688 -6.622 -10.680 1.00 93.69 191 ARG A O 1
ATOM 1378 N N . THR A 1 192 ? 16.957 -8.432 -11.810 1.00 93.19 192 THR A N 1
ATOM 1379 C CA . THR A 1 192 ? 15.729 -7.839 -12.340 1.00 93.19 192 THR A CA 1
ATOM 1380 C C . THR A 1 192 ? 14.503 -8.498 -11.712 1.00 93.19 192 THR A C 1
ATOM 1382 O O . THR A 1 192 ? 14.551 -9.626 -11.220 1.00 93.19 192 THR A O 1
ATOM 1385 N N . ALA A 1 193 ? 13.405 -7.754 -11.668 1.00 92.94 193 ALA A N 1
ATOM 1386 C CA . ALA A 1 193 ? 12.091 -8.205 -11.228 1.00 92.94 193 ALA A CA 1
ATOM 1387 C C . ALA A 1 193 ? 11.027 -7.377 -11.964 1.00 92.94 193 ALA A C 1
ATOM 1389 O O . ALA A 1 193 ? 11.364 -6.414 -12.649 1.00 92.94 193 ALA A O 1
ATOM 1390 N N . VAL A 1 194 ? 9.749 -7.725 -11.793 1.00 90.62 194 VAL A N 1
ATOM 1391 C CA . VAL A 1 194 ? 8.615 -6.986 -12.385 1.00 90.62 194 VAL A CA 1
ATOM 1392 C C . VAL A 1 194 ? 8.369 -5.607 -11.752 1.00 90.62 194 VAL A C 1
ATOM 1394 O O . VAL A 1 194 ? 7.516 -4.874 -12.227 1.00 90.62 194 VAL A O 1
ATOM 1397 N N . GLU A 1 195 ? 9.097 -5.254 -10.689 1.00 91.06 195 GLU A N 1
ATOM 1398 C CA . GLU A 1 195 ? 8.990 -3.986 -9.957 1.00 91.06 195 GLU A CA 1
ATOM 1399 C C . GLU A 1 195 ? 10.393 -3.444 -9.646 1.00 91.06 195 GLU A C 1
ATOM 1401 O O . GLU A 1 195 ? 11.267 -4.189 -9.174 1.00 91.06 195 GLU A O 1
ATOM 1406 N N . THR A 1 196 ? 10.602 -2.140 -9.848 1.00 89.88 196 THR A N 1
ATOM 1407 C CA . THR A 1 196 ? 11.831 -1.454 -9.432 1.00 89.88 196 THR A CA 1
ATOM 1408 C C . THR A 1 196 ? 11.784 -1.173 -7.936 1.00 89.88 196 THR A C 1
ATOM 1410 O O . THR A 1 196 ? 11.019 -0.333 -7.475 1.00 89.88 196 THR A O 1
ATOM 1413 N N . ARG A 1 197 ? 12.641 -1.839 -7.156 1.00 90.38 197 ARG A N 1
ATOM 1414 C CA . ARG A 1 197 ? 12.670 -1.665 -5.699 1.00 90.38 197 ARG A CA 1
ATOM 1415 C C . ARG A 1 197 ? 14.076 -1.705 -5.129 1.00 90.38 197 ARG A C 1
ATOM 1417 O O . ARG A 1 197 ? 14.917 -2.507 -5.537 1.00 90.38 197 ARG A O 1
ATOM 1424 N N . MET A 1 198 ? 14.308 -0.879 -4.113 1.00 92.31 198 MET A N 1
ATOM 1425 C CA . MET A 1 198 ? 15.482 -1.032 -3.259 1.00 92.31 198 MET A CA 1
ATOM 1426 C C . MET A 1 198 ? 15.374 -2.319 -2.432 1.00 92.31 198 MET A C 1
ATOM 1428 O O . MET A 1 198 ? 14.281 -2.863 -2.253 1.00 92.31 198 MET A O 1
ATOM 1432 N N . ARG A 1 199 ? 16.498 -2.804 -1.892 1.00 94.31 199 ARG A N 1
ATOM 1433 C CA . ARG A 1 199 ? 16.472 -3.915 -0.930 1.00 94.31 199 ARG A CA 1
ATOM 1434 C C . ARG A 1 199 ? 15.580 -3.516 0.248 1.00 94.31 199 ARG A C 1
ATOM 1436 O O . ARG A 1 199 ? 15.863 -2.529 0.917 1.00 94.31 199 ARG A O 1
ATOM 1443 N N . ASN A 1 200 ? 14.513 -4.275 0.473 1.00 93.25 200 ASN A N 1
ATOM 1444 C CA . ASN A 1 200 ? 13.507 -3.984 1.487 1.00 93.25 200 ASN A CA 1
ATOM 1445 C C . ASN A 1 200 ? 13.045 -5.259 2.196 1.00 93.25 200 ASN A C 1
ATOM 1447 O O . ASN A 1 200 ? 13.310 -6.372 1.739 1.00 93.25 200 ASN A O 1
ATOM 1451 N N . ILE A 1 201 ? 12.353 -5.060 3.312 1.00 94.06 201 ILE A N 1
ATOM 1452 C CA . ILE A 1 201 ? 11.653 -6.083 4.082 1.00 94.06 201 ILE A CA 1
ATOM 1453 C C . ILE A 1 201 ? 10.220 -5.587 4.324 1.00 94.06 201 ILE A C 1
ATOM 1455 O O . ILE A 1 201 ? 10.007 -4.393 4.529 1.00 94.06 201 ILE A O 1
ATOM 1459 N N . GLY A 1 202 ? 9.236 -6.483 4.230 1.00 92.31 202 GLY A N 1
ATOM 1460 C CA . GLY A 1 202 ? 7.821 -6.130 4.373 1.00 92.31 202 GLY A CA 1
ATOM 1461 C C . GLY A 1 202 ? 7.367 -6.141 5.831 1.00 92.31 202 GLY A C 1
ATOM 1462 O O . GLY A 1 202 ? 7.574 -7.137 6.519 1.00 92.31 202 GLY A O 1
ATOM 1463 N N . ALA A 1 203 ? 6.719 -5.062 6.265 1.00 94.00 203 ALA A N 1
ATOM 1464 C CA . ALA A 1 203 ? 5.994 -4.965 7.531 1.00 94.00 203 ALA A CA 1
ATOM 1465 C C . ALA A 1 203 ? 4.505 -4.704 7.260 1.00 94.00 203 ALA A C 1
ATOM 1467 O O . ALA A 1 203 ? 4.136 -4.316 6.149 1.00 94.00 203 ALA A O 1
ATOM 1468 N N . SER A 1 204 ? 3.664 -4.894 8.275 1.00 96.81 204 SER A N 1
ATOM 1469 C CA . SER A 1 204 ? 2.227 -4.651 8.172 1.00 96.81 204 SER A CA 1
ATOM 1470 C C . SER A 1 204 ? 1.881 -3.269 8.715 1.00 96.81 204 SER A C 1
ATOM 1472 O O . SER A 1 204 ? 2.249 -2.925 9.839 1.00 96.81 204 SER A O 1
ATOM 1474 N N . PHE A 1 205 ? 1.136 -2.484 7.940 1.00 97.25 205 PHE A N 1
ATOM 1475 C CA . PHE A 1 205 ? 0.528 -1.243 8.405 1.00 97.25 205 PHE A CA 1
ATOM 1476 C C . PHE A 1 205 ? -0.887 -1.476 8.925 1.00 97.25 205 PHE A C 1
ATOM 1478 O O . PHE A 1 205 ? -1.705 -2.159 8.296 1.00 97.25 205 PHE A O 1
ATOM 1485 N N . TYR A 1 206 ? -1.162 -0.844 10.058 1.00 97.50 206 TYR A N 1
ATOM 1486 C CA . TYR A 1 206 ? -2.471 -0.725 10.677 1.00 97.50 206 TYR A CA 1
ATOM 1487 C C . TYR A 1 206 ? -2.858 0.751 10.706 1.00 97.50 206 TYR A C 1
ATOM 1489 O O . TYR A 1 206 ? -1.994 1.609 10.859 1.00 97.50 206 TYR A O 1
ATOM 1497 N N . MET A 1 207 ? -4.144 1.060 10.578 1.00 96.88 207 MET A N 1
ATOM 1498 C CA . MET A 1 207 ? -4.648 2.429 10.663 1.00 96.88 207 MET A CA 1
ATOM 1499 C C . MET A 1 207 ? -5.723 2.526 11.733 1.00 96.88 207 MET A C 1
ATOM 1501 O O . MET A 1 207 ? -6.648 1.709 11.749 1.00 96.88 207 MET A O 1
ATOM 1505 N N . ARG A 1 208 ? -5.627 3.529 12.608 1.00 96.44 208 ARG A N 1
ATOM 1506 C CA . ARG A 1 208 ? -6.677 3.789 13.597 1.00 96.44 208 ARG A CA 1
ATOM 1507 C C . ARG A 1 208 ? -7.900 4.387 12.903 1.00 96.44 208 ARG A C 1
ATOM 1509 O O . ARG A 1 208 ? -7.795 5.404 12.225 1.00 96.44 208 ARG A O 1
ATOM 1516 N N . VAL A 1 209 ? -9.065 3.781 13.097 1.00 95.94 209 VAL A N 1
ATOM 1517 C CA . VAL A 1 209 ? -10.355 4.260 12.571 1.00 95.94 209 VAL A CA 1
ATOM 1518 C C . VAL A 1 209 ? -11.294 4.738 13.674 1.00 95.94 209 VAL A C 1
ATOM 1520 O O . VAL A 1 209 ? -12.218 5.492 13.396 1.00 95.94 209 VAL A O 1
ATOM 1523 N N . LYS A 1 210 ? -11.068 4.355 14.928 1.00 91.62 210 LYS A N 1
ATOM 1524 C CA . LYS A 1 210 ? -11.823 4.824 16.094 1.00 91.62 210 LYS A CA 1
ATOM 1525 C C . LYS A 1 210 ? -10.873 4.974 17.264 1.00 91.62 210 LYS A C 1
ATOM 1527 O O . LYS A 1 210 ? -9.912 4.176 17.314 1.00 91.62 210 LYS A O 1
#

Secondary structure (DSSP, 8-state):
---------SS----SSHHHHHHHHHHHSPPTTTHHHHTSPTT-EEEE-TTSTT--PPPS--SS--EEESSTT-GGGTTTEEEEEEES-TT--EEEEEE--TT-TTTT-EEE-HHHHTPPP-SSSTT------------------SS--------TTEEEEEE-SSS--EEETTEEEPEEEEEE-GGGTS---SS---S----EEEEE--

Radius of gyration: 32.18 Å; Cα contacts (8 Å, |Δi|>4): 268; chains: 1; bounding box: 56×33×121 Å

Sequence (210 aa):
MAEFVTVVPSGGITSANVQAALYELDQKKVSKDGTKWYGHGIGELVLIWDHLPGADIPPTNDPGFRYVKLTAADSYNTGVLTNESVSGSAPFIVATARVSLTGSPVDGLTISLINTERRAIRSGSSGTLQDDALQNMVGTVTMRGNAASVLVGGDGVMGAGNGATSGLSVELLGTTVATNVISFDASRSVRTAVETRMRNIGASFYMRVK

Mean predicted aligned error: 12.16 Å

Solvent-accessible surface area (backbone atoms only — not comparable to full-atom values): 13856 Å² total; per-residue (Å²): 133,88,81,79,81,80,81,76,75,96,60,98,66,88,48,93,43,71,71,50,38,52,51,52,48,61,70,66,44,76,56,80,88,53,57,71,67,70,74,58,54,76,73,38,77,45,82,39,60,72,88,44,90,87,50,87,68,87,64,85,85,49,95,82,39,36,61,36,55,28,41,75,94,42,77,78,29,69,81,37,58,39,81,69,45,78,45,78,53,88,64,61,38,50,30,36,29,24,33,47,40,93,90,24,93,51,46,67,40,77,46,70,16,38,56,64,31,66,58,83,90,74,93,74,68,84,92,66,85,76,77,93,76,81,76,90,86,85,87,84,89,83,88,86,61,98,67,84,80,76,79,90,66,47,65,67,35,34,41,49,48,86,44,81,90,86,82,68,68,56,76,55,95,90,42,84,42,80,22,77,38,83,42,82,43,60,68,67,69,42,95,74,68,86,57,96,72,75,98,80,82,92,64,45,45,31,32,28,46,60

pLDDT: mean 81.96, std 16.16, range [45.56, 97.75]

Nearest PDB structures (foldseek):
  6ov6-assembly1_C  TM=1.320E-01  e=3.826E+00  Bizionia argentinensis JUB59
  6ov6-assembly1_A  TM=1.572E-01  e=5.454E+00  Bizionia argentinensis JUB59

Foldseek 3Di:
DDDDDDDDPPDDDVDPDPVSSVVVVVVVPDPPLQVVVLPDDFQDKDWWQVVDPPTRDHDCPDPRWHKDWLAPPDPSCPPQWDPWDWDDDPQAIWIKTAGDDPPFPRHGPIDTSCLHNVDDDDDDPPPDDDDDDDDDDDDDDDDDDPDDPDPPADDAQWGWDFDDDDDDFDQDPNDGDTDIDIGGHNVRHDDDDSDDDDDDDDTIMMGMRD